Protein AF-A0A6T7DRF8-F1 (afdb_monomer)

Sequence (197 aa):
VFDGLRNPRSIRLEHNKIAELPPGLFDGIGPLGYLYLGYNRLEELPPGLFDALGGLRALDLRSNRLRHLPSETFRGLQRVTGIDVSANNISHPGIGAGTFANPDLAFVSLAQNPTLRSVEAGAFGESLEHVWLTGSNLTCARLAGADGALTRGAGCTDEGVCSAVWGVAPLGGGVCSVKLDPRYNTAECLWDGGDCA

Organism: NCBI:txid236787

Nearest PDB structures (foldseek):
  4r5d-assembly1_A  TM=8.758E-01  e=6.770E-05  synthetic construct
  4po4-assembly2_B  TM=8.414E-01  e=1.291E-03  Lampetra planeri
  5z8x-assembly2_B  TM=6.806E-01  e=2.524E-04  Homo sapiens
  8wvy-assembly1_A  TM=6.516E-01  e=5.274E-04  Homo sapiens
  3fxi-assembly1_B  TM=7.350E-01  e=5.635E-03  Homo sapiens

Solvent-accessible surface area (backbone atoms only — not comparable to full-atom values): 10210 Å² total; per-residue (Å²): 134,57,80,84,51,78,52,44,56,59,49,83,55,49,73,45,81,49,49,74,67,65,68,55,63,48,55,88,46,38,67,32,34,34,42,34,47,21,40,28,45,29,42,63,76,49,81,56,42,39,47,62,34,40,55,21,33,37,42,34,45,27,39,27,42,31,37,56,40,53,33,62,59,44,66,26,28,56,44,21,33,35,41,33,50,21,40,23,48,28,28,62,68,28,33,22,43,39,32,50,44,33,73,48,24,29,36,39,33,49,20,38,11,61,55,25,50,44,51,31,52,43,22,58,28,91,47,44,37,38,37,37,34,35,66,27,54,55,49,71,74,44,44,42,72,15,30,70,68,51,65,56,61,38,52,72,45,100,72,34,38,41,36,40,56,84,79,81,87,88,88,88,88,86,64,81,40,70,55,72,44,90,90,73,81,48,75,48,72,39,43,99,87,53,82,76,127

InterPro domains:
  IPR001611 Leucine-rich repeat [PF13855] (9-66)
  IPR001611 Leucine-rich repeat [PS51450] (55-76)
  IPR003591 Leucine-rich repeat, typical subtype [SM00369] (5-28)
  IPR003591 Leucine-rich repeat, typical subtype [SM00369] (29-52)
  IPR003591 Leucine-rich repeat, typical subtype [SM00369] (53-76)
  IPR032675 Leucine-rich repeat domain superfamily [G3DSA:3.80.10.10] (1-147)
  IPR050328 Multifunctional Developmental and Immune Receptor [PTHR24373] (2-139)

Mean predicted aligned error: 10.91 Å

Foldseek 3Di:
DCPPQAAEQEDAPEQDADQADDACNVPPHHAYAYYAPYNYAHQDYDQCNCLRNCNYAEYHHEQYAHAAQEQRNCVNPQRYQEYEHEQYQHAPARQYANSAQRPNHAYYEPAQNQRHAAYAANSHHLNHFKYAHANYNYDLVRVCRRYVQQVQDWDQDPRRITGRDPDDDDDDDWDQDWDADPVPGDTATDTDPDHDD

Structure (mmCIF, N/CA/C/O backbone):
data_AF-A0A6T7DRF8-F1
#
_entry.id   AF-A0A6T7DRF8-F1
#
loop_
_atom_site.group_PDB
_atom_site.id
_atom_site.type_symbol
_atom_site.label_atom_id
_atom_site.label_alt_id
_atom_site.label_comp_id
_atom_site.label_asym_id
_atom_site.label_entity_id
_atom_site.label_seq_id
_atom_site.pdbx_PDB_ins_code
_atom_site.Cartn_x
_atom_site.Cartn_y
_atom_site.Cartn_z
_atom_site.occupancy
_atom_site.B_iso_or_equiv
_atom_site.auth_seq_id
_atom_site.auth_comp_id
_atom_site.auth_asym_id
_atom_site.auth_atom_id
_atom_site.pdbx_PDB_model_num
ATOM 1 N N . VAL A 1 1 ? -21.675 0.880 9.386 1.00 73.25 1 VAL A N 1
ATOM 2 C CA . VAL A 1 1 ? -21.379 -0.588 9.489 1.00 73.25 1 VAL A CA 1
ATOM 3 C C . VAL A 1 1 ? -20.461 -0.893 10.658 1.00 73.25 1 VAL A C 1
ATOM 5 O O . VAL A 1 1 ? -20.740 -1.831 11.391 1.00 73.25 1 VAL A O 1
ATOM 8 N N . PHE A 1 2 ? -19.389 -0.124 10.853 1.00 80.19 2 PHE A N 1
ATOM 9 C CA . PHE A 1 2 ? -18.516 -0.271 12.023 1.00 80.19 2 PHE A CA 1
ATOM 10 C C . PHE A 1 2 ? -18.936 0.603 13.216 1.00 80.19 2 PHE A C 1
ATOM 12 O O . PHE A 1 2 ? -18.266 0.606 14.249 1.00 80.19 2 PHE A O 1
ATOM 19 N N . ASP A 1 3 ? -20.077 1.288 13.095 1.00 67.31 3 ASP A N 1
ATOM 20 C CA . ASP A 1 3 ? -20.689 2.089 14.150 1.00 67.31 3 ASP A CA 1
ATOM 21 C C . ASP A 1 3 ? -20.925 1.229 15.396 1.00 67.31 3 ASP A C 1
ATOM 23 O O . ASP A 1 3 ? -21.658 0.240 15.370 1.00 67.31 3 ASP A 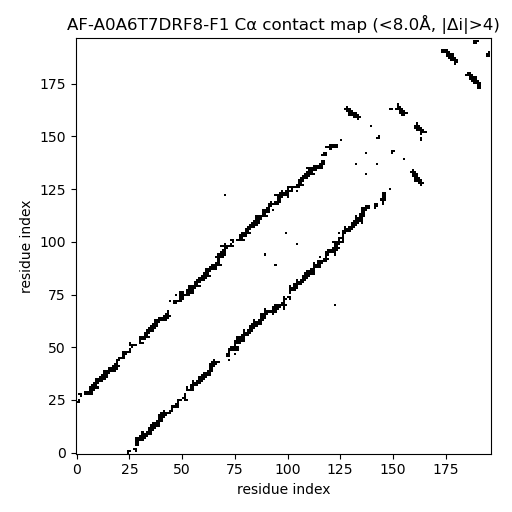O 1
ATOM 27 N N . GLY A 1 4 ? -20.268 1.597 16.496 1.00 70.31 4 GLY A N 1
ATOM 28 C CA . GLY A 1 4 ? -20.367 0.890 17.774 1.00 70.31 4 GLY A CA 1
ATOM 29 C C . GLY A 1 4 ? -19.231 -0.091 18.073 1.00 70.31 4 GLY A C 1
ATOM 30 O O . GLY A 1 4 ? -19.155 -0.571 19.208 1.00 70.31 4 GLY A O 1
ATOM 31 N N . LEU A 1 5 ? -18.303 -0.343 17.139 1.00 76.75 5 LEU A N 1
ATOM 32 C CA . LEU A 1 5 ? -17.063 -1.056 17.458 1.00 76.75 5 LEU A CA 1
ATOM 33 C C . LEU A 1 5 ? -16.179 -0.183 18.359 1.00 76.75 5 LEU A C 1
ATOM 35 O O . LEU A 1 5 ? -15.534 0.765 17.915 1.00 76.75 5 LEU A O 1
ATOM 39 N N . ARG A 1 6 ? -16.134 -0.509 19.654 1.00 72.94 6 ARG A N 1
ATOM 40 C CA . ARG A 1 6 ? -15.279 0.191 20.622 1.00 72.94 6 ARG A CA 1
ATOM 41 C C . ARG A 1 6 ? -13.856 -0.360 20.549 1.00 72.94 6 ARG A C 1
ATOM 43 O O . ARG A 1 6 ? -13.596 -1.454 21.037 1.00 72.94 6 ARG A O 1
ATOM 50 N N . ASN A 1 7 ? -12.947 0.429 19.979 1.00 75.50 7 ASN A N 1
ATOM 51 C CA . ASN A 1 7 ? -11.499 0.183 19.943 1.00 75.50 7 ASN A CA 1
ATOM 52 C C . ASN A 1 7 ? -11.093 -1.189 19.363 1.00 75.50 7 ASN A C 1
ATOM 54 O O . ASN A 1 7 ? -10.369 -1.942 20.023 1.00 75.50 7 ASN A O 1
ATOM 58 N N . PRO A 1 8 ? -11.550 -1.553 18.149 1.00 86.88 8 PRO A N 1
ATOM 59 C CA . PRO A 1 8 ? -11.095 -2.786 17.525 1.00 86.88 8 PRO A CA 1
ATOM 60 C C . PRO A 1 8 ? -9.583 -2.717 17.278 1.00 86.88 8 PRO A C 1
ATOM 62 O O . PRO A 1 8 ? -9.090 -1.789 16.649 1.00 86.88 8 PRO A O 1
ATOM 65 N N . ARG A 1 9 ? -8.831 -3.729 17.727 1.00 90.62 9 ARG A N 1
ATOM 66 C CA . ARG A 1 9 ? -7.389 -3.823 17.432 1.00 90.62 9 ARG A CA 1
ATOM 67 C C . ARG A 1 9 ? -7.125 -4.182 15.969 1.00 90.62 9 ARG A C 1
ATOM 69 O O . ARG A 1 9 ? -6.112 -3.766 15.413 1.00 90.62 9 ARG A O 1
ATOM 76 N N . SER A 1 10 ? -8.019 -4.957 15.358 1.00 94.38 10 SER A N 1
ATOM 77 C CA . SER A 1 10 ? -7.899 -5.415 13.974 1.00 94.38 10 SER A CA 1
ATOM 78 C C . SER A 1 10 ? -9.258 -5.556 13.297 1.00 94.38 10 SER A C 1
ATOM 80 O O . SER A 1 10 ? -10.187 -6.074 13.918 1.00 94.38 10 SER A O 1
ATOM 82 N N . ILE A 1 11 ? -9.339 -5.194 12.019 1.00 95.25 11 ILE A N 1
ATOM 83 C CA . ILE A 1 11 ? -10.484 -5.454 11.142 1.00 95.25 11 ILE A CA 1
ATOM 84 C C . ILE A 1 11 ? -10.013 -6.381 10.024 1.00 95.25 11 ILE A C 1
ATOM 86 O O . ILE A 1 11 ? -9.000 -6.119 9.375 1.00 95.25 11 ILE A O 1
ATOM 90 N N . ARG A 1 12 ? -10.747 -7.479 9.837 1.00 95.94 12 ARG A N 1
ATOM 91 C CA . ARG A 1 12 ? -10.460 -8.539 8.869 1.00 95.94 12 ARG A CA 1
ATOM 92 C C . ARG A 1 12 ? -11.606 -8.659 7.881 1.00 95.94 12 ARG A C 1
ATOM 94 O O . ARG A 1 12 ? -12.715 -9.025 8.265 1.00 95.94 12 ARG A O 1
ATOM 101 N N . LEU A 1 13 ? -11.339 -8.286 6.639 1.00 96.44 13 LEU A N 1
ATOM 102 C CA . LEU A 1 13 ? -12.264 -8.309 5.507 1.00 96.44 13 LEU A CA 1
ATOM 103 C C . LEU A 1 13 ? -11.642 -9.052 4.314 1.00 96.44 13 LEU A C 1
ATOM 105 O O . LEU A 1 13 ? -12.169 -8.993 3.201 1.00 96.44 13 LEU A O 1
ATOM 109 N N . GLU A 1 14 ? -10.529 -9.751 4.534 1.00 96.69 14 GLU A N 1
ATOM 110 C CA . GLU A 1 14 ? -9.816 -10.508 3.518 1.00 96.69 14 GLU A CA 1
ATOM 111 C C . GLU A 1 14 ? -10.639 -11.682 2.958 1.00 96.69 14 GLU A C 1
ATOM 113 O O . GLU A 1 14 ? -11.542 -12.194 3.619 1.00 96.69 14 GLU A O 1
ATOM 118 N N . HIS A 1 15 ? -10.320 -12.124 1.737 1.00 97.81 15 HIS A N 1
ATOM 119 C CA . HIS A 1 15 ? -10.968 -13.260 1.056 1.00 97.81 15 HIS A CA 1
ATOM 120 C C . HIS A 1 15 ? -12.478 -13.101 0.821 1.00 97.81 15 HIS A C 1
ATOM 122 O O . HIS A 1 15 ? -13.235 -14.077 0.825 1.00 97.81 15 HIS A O 1
ATOM 128 N N . ASN A 1 16 ? -12.923 -11.873 0.565 1.00 97.69 16 ASN A N 1
ATOM 129 C CA . ASN A 1 16 ? -14.302 -11.583 0.198 1.00 97.69 16 ASN A CA 1
ATOM 130 C C . ASN A 1 16 ? -14.421 -11.219 -1.294 1.00 97.69 16 ASN A C 1
ATOM 132 O O . ASN A 1 16 ? -13.519 -11.412 -2.108 1.00 97.69 16 ASN A O 1
ATOM 136 N N . LYS A 1 17 ? -15.606 -10.755 -1.696 1.00 97.88 17 LYS A N 1
ATOM 137 C CA . LYS A 1 17 ? -15.893 -10.294 -3.064 1.00 97.88 17 LYS A CA 1
ATOM 138 C C . LYS A 1 17 ? -16.141 -8.787 -3.096 1.00 97.88 17 LYS A C 1
ATOM 140 O O . LYS A 1 17 ? -16.916 -8.328 -3.932 1.00 97.88 17 LYS A O 1
ATOM 145 N N . ILE A 1 18 ? -15.531 -8.044 -2.170 1.00 98.19 18 ILE A N 1
ATOM 146 C CA . ILE A 1 18 ? -15.734 -6.601 -2.039 1.00 98.19 18 ILE A CA 1
ATOM 147 C C . ILE A 1 18 ? -15.149 -5.933 -3.282 1.00 98.19 18 ILE A C 1
ATOM 149 O O . ILE A 1 18 ? -13.953 -6.047 -3.542 1.00 98.19 18 ILE A O 1
ATOM 153 N N . ALA A 1 19 ? -16.011 -5.295 -4.067 1.00 97.69 19 ALA A N 1
ATOM 154 C CA . ALA A 1 19 ? -15.614 -4.533 -5.248 1.00 97.69 19 ALA A CA 1
ATOM 155 C C . ALA A 1 19 ? -15.407 -3.049 -4.921 1.00 97.69 19 ALA A C 1
ATOM 157 O O . ALA A 1 19 ? -14.581 -2.395 -5.546 1.00 97.69 19 ALA A O 1
ATOM 158 N N . GLU A 1 20 ? -16.121 -2.543 -3.913 1.00 96.94 20 GLU A N 1
ATOM 159 C CA . GLU A 1 20 ? -16.149 -1.132 -3.541 1.00 96.94 20 GLU A CA 1
ATOM 160 C C . GLU A 1 20 ? -16.235 -0.987 -2.019 1.00 96.94 20 GLU A C 1
ATOM 162 O O . GLU A 1 20 ? -16.858 -1.806 -1.333 1.00 96.94 20 GLU A O 1
ATOM 167 N N . LEU A 1 21 ? -15.624 0.074 -1.496 1.00 96.38 21 LEU A N 1
ATOM 168 C CA . LEU A 1 21 ? -15.751 0.504 -0.106 1.00 96.38 21 LEU A CA 1
ATOM 169 C C . LEU A 1 21 ? -16.437 1.874 -0.103 1.00 96.38 21 LEU A C 1
ATOM 171 O O . LEU A 1 21 ? -16.061 2.724 -0.908 1.00 96.38 21 LEU A O 1
ATOM 175 N N . PRO A 1 22 ? -17.430 2.125 0.764 1.00 94.75 22 PRO A N 1
ATOM 176 C CA . PRO A 1 22 ? -18.030 3.447 0.853 1.00 94.75 22 PRO A CA 1
ATOM 177 C C . PRO A 1 22 ? -17.030 4.469 1.431 1.00 94.75 22 PRO A C 1
ATOM 179 O O . PRO A 1 22 ? -16.228 4.115 2.301 1.00 94.75 22 PRO A O 1
ATOM 182 N N . PRO A 1 23 ? -17.082 5.742 0.996 1.00 94.12 23 PRO A N 1
ATOM 183 C CA . PRO A 1 23 ? -16.335 6.823 1.635 1.00 94.12 23 PRO A CA 1
ATOM 184 C C . PRO A 1 23 ? -16.642 6.904 3.135 1.00 94.12 23 PRO A C 1
ATOM 186 O O . PRO A 1 23 ? -17.775 6.657 3.550 1.00 94.12 23 PRO A O 1
ATOM 189 N N . GLY A 1 24 ? -15.634 7.233 3.945 1.00 91.75 24 GLY A N 1
ATOM 190 C CA . GLY A 1 24 ? -15.784 7.359 5.399 1.00 91.75 24 GLY A CA 1
ATOM 191 C C . GLY A 1 24 ? -16.120 6.054 6.130 1.00 91.75 24 GLY A C 1
ATOM 192 O O . GLY A 1 24 ? -16.530 6.082 7.287 1.00 91.75 24 GLY A O 1
ATOM 193 N N . LEU A 1 25 ? -15.958 4.884 5.491 1.00 93.50 25 LEU A N 1
ATOM 194 C CA . LEU A 1 25 ? -16.252 3.584 6.111 1.00 93.50 25 LEU A CA 1
ATOM 195 C C . LEU A 1 25 ? -15.547 3.397 7.465 1.00 93.50 25 LEU A C 1
ATOM 197 O O . LEU A 1 25 ? -16.089 2.749 8.361 1.00 93.50 25 LEU A O 1
ATOM 201 N N . PHE A 1 26 ? -14.335 3.932 7.580 1.00 92.19 26 PHE A N 1
ATOM 202 C CA . PHE A 1 26 ? -13.465 3.819 8.745 1.00 92.19 26 PHE A CA 1
ATOM 203 C C . PHE A 1 26 ? -13.456 5.089 9.609 1.00 92.19 26 PHE A C 1
ATOM 205 O O . PHE A 1 26 ? -12.584 5.252 10.463 1.00 92.19 26 PHE A O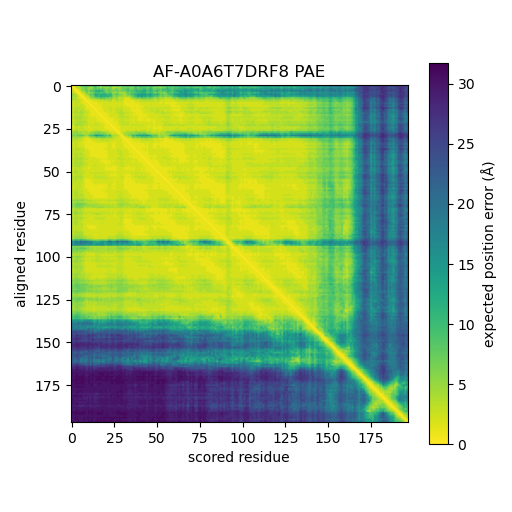 1
ATOM 212 N N . ASP A 1 27 ? -14.422 5.985 9.428 1.00 90.31 27 ASP A N 1
ATOM 213 C CA . ASP A 1 27 ? -14.515 7.182 10.252 1.00 90.31 27 ASP A CA 1
ATOM 214 C C . ASP A 1 27 ? -15.031 6.828 11.648 1.00 90.31 27 ASP A C 1
ATOM 216 O O . ASP A 1 27 ? -15.943 6.019 11.826 1.00 90.31 27 ASP A O 1
ATOM 220 N N . GLY A 1 28 ? -14.424 7.426 12.673 1.00 84.31 28 GLY A N 1
ATOM 221 C CA . GLY A 1 28 ? -14.869 7.271 14.059 1.00 84.31 28 GLY A CA 1
ATOM 222 C C . GLY A 1 28 ? -14.630 5.891 14.681 1.00 84.31 28 GLY A C 1
ATOM 223 O O . GLY A 1 28 ? -14.974 5.702 15.852 1.00 84.31 28 GLY A O 1
ATOM 224 N N . ILE A 1 29 ? -14.013 4.936 13.970 1.00 84.75 29 ILE A N 1
ATOM 225 C CA . ILE A 1 29 ? -13.527 3.715 14.618 1.00 84.75 29 ILE A CA 1
ATOM 226 C C . ILE A 1 29 ? -12.330 4.053 15.511 1.00 84.75 29 ILE A C 1
ATOM 228 O O . ILE A 1 29 ? -11.418 4.778 15.118 1.00 84.75 29 ILE A O 1
ATOM 232 N N . GLY A 1 30 ? -12.369 3.553 16.753 1.00 76.44 30 GLY A N 1
ATOM 233 C CA . GLY A 1 30 ? -11.287 3.724 17.730 1.00 76.44 30 GLY A CA 1
ATOM 234 C C . GLY A 1 30 ? -9.942 3.193 17.208 1.00 76.44 30 GLY A C 1
ATOM 235 O O . GLY A 1 30 ? -9.904 2.592 16.136 1.00 76.44 30 GLY A O 1
ATOM 236 N N . PRO A 1 31 ? -8.829 3.375 17.943 1.00 85.00 31 PRO A N 1
ATOM 237 C CA . PRO A 1 31 ? -7.486 3.148 17.413 1.00 85.00 31 PRO A CA 1
ATOM 238 C C . PRO A 1 31 ? -7.325 1.729 16.854 1.00 85.00 31 PRO A C 1
ATOM 240 O O . PRO A 1 31 ? -7.199 0.758 17.603 1.00 85.00 31 PRO A O 1
ATOM 243 N N . LEU A 1 32 ? -7.323 1.638 15.524 1.00 94.19 32 LEU A N 1
ATOM 244 C CA . LEU A 1 32 ? -7.152 0.404 14.775 1.00 94.19 32 LEU A CA 1
ATOM 245 C C . LEU A 1 32 ? -5.662 0.153 14.565 1.00 94.19 32 LEU A C 1
ATOM 247 O O . LEU A 1 32 ? -4.948 1.050 14.134 1.00 94.19 32 LEU A O 1
ATOM 251 N N . GLY A 1 33 ? -5.191 -1.059 14.854 1.00 95.56 33 GLY A N 1
ATOM 252 C CA . GLY A 1 33 ? -3.796 -1.447 14.632 1.00 95.56 33 GLY A CA 1
ATOM 253 C C . GLY A 1 33 ? -3.566 -2.155 13.298 1.00 95.56 33 GLY A C 1
ATOM 254 O O . GLY A 1 33 ? -2.522 -1.964 12.682 1.00 95.56 33 GLY A O 1
ATOM 255 N N . TYR A 1 34 ? -4.527 -2.959 12.838 1.00 97.31 34 TYR A N 1
ATOM 256 C CA . TYR A 1 34 ? -4.357 -3.813 11.659 1.00 97.31 34 TYR A CA 1
ATOM 257 C C . TYR A 1 34 ? -5.616 -3.816 10.795 1.00 97.31 34 TYR A C 1
ATOM 259 O O . TYR A 1 34 ? -6.715 -4.051 11.304 1.00 97.31 34 TYR A O 1
ATOM 267 N N . LEU A 1 35 ? -5.453 -3.596 9.493 1.00 97.81 35 LEU A N 1
ATOM 268 C CA . LEU A 1 35 ? -6.544 -3.638 8.526 1.00 97.81 35 LEU A CA 1
ATOM 269 C C . LEU A 1 35 ? -6.196 -4.609 7.400 1.00 97.81 35 LEU A C 1
ATOM 271 O O . LEU A 1 35 ? -5.220 -4.406 6.681 1.00 97.81 35 LEU A O 1
ATOM 275 N N . TYR A 1 36 ? -7.015 -5.648 7.254 1.00 98.19 36 TYR A N 1
ATOM 276 C CA . TYR A 1 36 ? -6.847 -6.676 6.234 1.00 98.19 36 TYR A CA 1
ATOM 277 C C . TYR A 1 36 ? -7.988 -6.601 5.221 1.00 98.19 36 TYR A C 1
ATOM 279 O O . TYR A 1 36 ? -9.143 -6.879 5.537 1.00 98.19 36 TYR A O 1
ATOM 287 N N . LEU A 1 37 ? -7.652 -6.203 3.999 1.00 98.44 37 LEU A N 1
ATOM 288 C CA . LEU A 1 37 ? -8.539 -6.063 2.842 1.00 98.44 37 LEU A CA 1
ATOM 289 C C . LEU A 1 37 ? -8.060 -6.919 1.654 1.00 98.44 37 LEU A C 1
ATOM 291 O O . LEU A 1 37 ? -8.601 -6.805 0.550 1.00 98.44 37 LEU A O 1
ATOM 295 N N . GLY A 1 38 ? -7.060 -7.779 1.861 1.00 98.25 38 GLY A N 1
ATOM 296 C CA . GLY A 1 38 ? -6.472 -8.600 0.808 1.00 98.25 38 GLY A CA 1
ATOM 297 C C . GLY A 1 38 ? -7.434 -9.632 0.208 1.00 98.25 38 GLY A C 1
ATOM 298 O O . GLY A 1 38 ? -8.434 -10.008 0.817 1.00 98.25 38 GLY A O 1
ATOM 299 N N . TYR A 1 39 ? -7.136 -10.122 -0.995 1.00 98.56 39 TYR A N 1
ATOM 300 C CA . TYR A 1 39 ? -7.969 -11.094 -1.721 1.00 98.56 39 TYR A CA 1
ATOM 301 C C . TYR A 1 39 ? -9.426 -10.632 -1.893 1.00 98.56 39 TYR A C 1
ATOM 303 O O . TYR A 1 39 ? -10.365 -11.384 -1.625 1.00 98.56 39 TYR A O 1
ATOM 311 N N . ASN A 1 40 ? -9.609 -9.388 -2.331 1.00 98.69 40 ASN A N 1
ATOM 312 C CA . ASN A 1 40 ? -10.901 -8.817 -2.705 1.00 98.69 40 ASN A CA 1
ATOM 313 C C . ASN A 1 40 ? -10.898 -8.448 -4.202 1.00 98.69 40 ASN A C 1
ATOM 315 O O . ASN A 1 40 ? -10.158 -9.019 -5.005 1.00 98.69 40 ASN A O 1
ATOM 319 N N . ARG A 1 41 ? -11.806 -7.569 -4.630 1.00 98.44 41 ARG A N 1
ATOM 320 C CA . ARG A 1 41 ? -11.965 -7.141 -6.027 1.00 98.44 41 ARG A CA 1
ATOM 321 C C . ARG A 1 41 ? -11.907 -5.620 -6.155 1.00 98.44 41 ARG A C 1
ATOM 323 O O . ARG A 1 41 ? -12.485 -5.090 -7.095 1.00 98.44 41 ARG A O 1
ATOM 330 N N . LEU A 1 42 ? -11.243 -4.948 -5.213 1.00 98.44 42 LEU A N 1
ATOM 331 C CA . LEU A 1 42 ? -11.140 -3.491 -5.185 1.00 98.44 42 LEU A CA 1
ATOM 332 C C . LEU A 1 42 ? -10.359 -3.018 -6.407 1.00 98.44 42 LEU A C 1
ATOM 334 O O . LEU A 1 42 ? -9.215 -3.430 -6.600 1.00 98.44 42 LEU A O 1
ATOM 338 N N . GLU A 1 43 ? -10.980 -2.179 -7.227 1.00 96.75 43 GLU A N 1
ATOM 339 C CA . GLU A 1 43 ? -10.331 -1.572 -8.396 1.00 96.75 43 GLU A CA 1
ATOM 340 C C . GLU A 1 43 ? -9.775 -0.181 -8.076 1.00 96.75 43 GLU A C 1
ATOM 342 O O . GLU A 1 43 ? -8.751 0.225 -8.631 1.00 96.75 43 GLU A O 1
ATOM 347 N N . GLU A 1 44 ? -10.418 0.508 -7.131 1.00 95.25 44 GLU A N 1
ATOM 348 C CA . GLU A 1 44 ? -10.096 1.858 -6.676 1.00 95.25 44 GLU A CA 1
ATOM 349 C C . GLU A 1 44 ? -10.372 1.984 -5.170 1.00 95.25 44 GLU A C 1
ATOM 351 O O . GLU A 1 44 ? -11.127 1.197 -4.587 1.00 95.25 44 GLU A O 1
ATOM 356 N N . LEU A 1 45 ? -9.750 2.978 -4.535 1.00 96.75 45 LEU A N 1
ATOM 357 C CA . LEU A 1 45 ? -9.979 3.329 -3.135 1.00 96.75 45 LEU A CA 1
ATOM 358 C C . LEU A 1 45 ? -10.602 4.728 -3.072 1.00 96.75 45 LEU A C 1
ATOM 360 O O . LEU A 1 45 ? -10.081 5.642 -3.715 1.00 96.75 45 LEU A O 1
ATOM 364 N N . PRO A 1 46 ? -11.681 4.931 -2.297 1.00 95.75 46 PRO A N 1
ATOM 365 C CA . PRO A 1 46 ? -12.225 6.259 -2.071 1.00 95.75 46 PRO A CA 1
ATOM 366 C C . PRO A 1 46 ? -11.164 7.224 -1.519 1.00 95.75 46 PRO A C 1
ATOM 368 O O . PRO A 1 46 ? -10.386 6.833 -0.641 1.00 95.75 46 PRO A O 1
ATOM 371 N N . PRO A 1 47 ? -11.159 8.493 -1.961 1.00 94.88 47 PRO A N 1
ATOM 372 C CA . PRO A 1 47 ? -10.319 9.521 -1.360 1.00 94.88 47 PRO A CA 1
ATOM 373 C C . PRO A 1 47 ? -10.562 9.624 0.148 1.00 94.88 47 PRO A C 1
ATOM 375 O O . PRO A 1 47 ? -11.708 9.605 0.599 1.00 94.88 47 PRO A O 1
ATOM 378 N N . GLY A 1 48 ? -9.480 9.717 0.919 1.00 95.12 48 GLY A N 1
ATOM 379 C CA . GLY A 1 48 ? -9.534 9.864 2.373 1.00 95.12 48 GLY A CA 1
ATOM 380 C C . GLY A 1 48 ? -10.028 8.635 3.142 1.00 95.12 48 GLY A C 1
ATOM 381 O O . GLY A 1 48 ? -10.261 8.729 4.343 1.00 95.12 48 GLY A O 1
ATOM 382 N N . LEU A 1 49 ? -10.166 7.463 2.498 1.00 96.38 49 LEU A N 1
ATOM 383 C CA . LEU A 1 49 ? -10.651 6.232 3.146 1.00 96.38 49 LEU A CA 1
ATOM 384 C C . LEU A 1 49 ? -9.894 5.894 4.445 1.00 96.38 49 LEU A C 1
ATOM 386 O O . LEU A 1 49 ? -10.473 5.314 5.362 1.00 96.38 49 LEU A O 1
ATOM 390 N N . PHE A 1 50 ? -8.608 6.235 4.526 1.00 96.62 50 PHE A N 1
ATOM 391 C CA . PHE A 1 50 ? -7.743 5.908 5.658 1.00 96.62 50 PHE A CA 1
ATOM 392 C C . PHE A 1 50 ? -7.395 7.111 6.549 1.00 96.62 50 PHE A C 1
ATOM 394 O O . PHE A 1 50 ? -6.567 6.971 7.450 1.00 96.62 50 PHE A O 1
ATOM 401 N N . ASP A 1 51 ? -8.013 8.278 6.345 1.00 95.12 51 ASP A N 1
ATOM 402 C CA . ASP A 1 51 ? -7.628 9.527 7.023 1.00 95.12 51 ASP A CA 1
ATOM 403 C C . ASP A 1 51 ? -7.804 9.467 8.544 1.00 95.12 51 ASP A C 1
ATOM 405 O O . ASP A 1 51 ? -6.985 9.994 9.298 1.00 95.12 51 ASP A O 1
ATOM 409 N N . ALA A 1 52 ? -8.826 8.749 9.013 1.00 93.38 52 ALA A N 1
ATOM 410 C CA . ALA A 1 52 ? -9.080 8.539 10.436 1.00 93.38 52 ALA A CA 1
ATOM 411 C C . ALA A 1 52 ? -8.172 7.465 11.080 1.00 93.38 52 ALA A C 1
ATOM 413 O O . ALA A 1 52 ? -8.169 7.303 12.302 1.00 93.38 52 ALA A O 1
ATOM 414 N N . LEU A 1 53 ? -7.376 6.730 10.293 1.00 94.94 53 LEU A N 1
ATOM 415 C CA . LEU A 1 53 ? -6.603 5.565 10.744 1.00 94.94 53 LEU A CA 1
ATOM 416 C C . LEU A 1 53 ? -5.171 5.906 11.186 1.00 94.94 53 LEU A C 1
ATOM 418 O O . LEU A 1 53 ? -4.239 5.129 10.979 1.00 94.94 53 LEU A O 1
ATOM 422 N N . GLY A 1 54 ? -4.984 7.033 11.876 1.00 94.94 54 GLY A N 1
ATOM 423 C CA . GLY A 1 54 ? -3.662 7.491 12.327 1.00 94.94 54 GLY A CA 1
ATOM 424 C C . GLY A 1 54 ? -2.920 6.527 13.263 1.00 94.94 54 GLY A C 1
ATOM 425 O O . GLY A 1 54 ? -1.705 6.621 13.396 1.00 94.94 54 GLY A O 1
ATOM 426 N N . GLY A 1 55 ? -3.621 5.585 13.904 1.00 95.12 55 GLY A N 1
ATOM 427 C CA . GLY A 1 55 ? -3.031 4.548 14.761 1.00 95.12 55 GLY A CA 1
ATOM 428 C C . GLY A 1 55 ? -2.629 3.251 14.049 1.00 95.12 55 GLY A C 1
ATOM 429 O O . GLY A 1 55 ? -2.051 2.375 14.701 1.00 95.12 55 GLY A O 1
ATOM 430 N N . LEU A 1 56 ? -2.932 3.113 12.752 1.00 97.38 56 LEU A N 1
ATOM 431 C CA . LEU A 1 56 ? -2.733 1.872 12.005 1.00 97.38 56 LEU A CA 1
ATOM 432 C C . LEU A 1 56 ? -1.252 1.517 11.913 1.00 97.38 56 LEU A C 1
ATOM 434 O O . LEU A 1 56 ? -0.421 2.380 11.661 1.00 97.38 56 LEU A O 1
ATOM 438 N N . ARG A 1 57 ? -0.928 0.239 12.114 1.00 96.81 57 ARG A N 1
ATOM 439 C CA . ARG A 1 57 ? 0.434 -0.307 12.046 1.00 96.81 57 ARG A CA 1
ATOM 440 C C . ARG A 1 57 ? 0.679 -1.089 10.767 1.00 96.81 57 ARG A C 1
ATOM 442 O O . ARG A 1 57 ? 1.757 -0.970 10.197 1.00 96.81 57 ARG A O 1
ATOM 449 N N . ALA A 1 58 ? -0.307 -1.855 10.306 1.00 96.88 58 ALA A N 1
ATOM 450 C CA . ALA A 1 58 ? -0.201 -2.586 9.050 1.00 96.88 58 ALA A CA 1
ATOM 451 C C . ALA A 1 58 ? -1.493 -2.527 8.236 1.00 96.88 58 ALA A C 1
ATOM 453 O O . ALA A 1 58 ? -2.595 -2.661 8.783 1.00 96.88 58 ALA A O 1
ATOM 454 N N . LEU A 1 59 ? -1.317 -2.373 6.927 1.00 98.62 59 LEU A N 1
ATOM 455 C CA . LEU A 1 59 ? -2.377 -2.382 5.933 1.00 98.62 59 LEU A CA 1
ATOM 456 C C . LEU A 1 59 ? -2.092 -3.458 4.886 1.00 98.62 59 LEU A C 1
ATOM 458 O O . LEU A 1 59 ? -1.046 -3.444 4.241 1.00 98.62 59 LEU A O 1
ATOM 462 N N . ASP A 1 60 ? -3.044 -4.365 4.704 1.00 98.44 60 ASP A N 1
ATOM 463 C CA . ASP A 1 60 ? -2.987 -5.413 3.690 1.00 98.44 60 ASP A CA 1
ATOM 464 C C . ASP A 1 60 ? -4.069 -5.181 2.630 1.00 98.44 60 ASP A C 1
ATOM 466 O O . ASP A 1 60 ? -5.262 -5.315 2.900 1.00 98.44 60 ASP A O 1
ATOM 470 N N . LEU A 1 61 ? -3.636 -4.835 1.421 1.00 98.69 61 LEU A N 1
ATOM 471 C CA . LEU A 1 61 ? -4.441 -4.646 0.214 1.00 98.69 61 LEU A CA 1
ATOM 472 C C . LEU A 1 61 ? -4.038 -5.641 -0.888 1.00 98.69 61 LEU A C 1
ATOM 474 O O . LEU A 1 61 ? -4.402 -5.447 -2.056 1.00 98.69 61 LEU A O 1
ATOM 478 N N . ARG A 1 62 ? -3.295 -6.705 -0.552 1.00 98.31 62 ARG A N 1
ATOM 479 C CA . ARG A 1 62 ? -2.737 -7.623 -1.551 1.00 98.31 62 ARG A CA 1
ATOM 480 C C . ARG A 1 62 ? -3.816 -8.355 -2.332 1.00 98.31 62 ARG A C 1
ATOM 482 O O . ARG A 1 62 ? -4.897 -8.616 -1.809 1.00 98.31 62 ARG A O 1
ATOM 489 N N . SER A 1 63 ? -3.513 -8.792 -3.551 1.00 98.44 63 SER A N 1
ATOM 490 C CA . SER A 1 63 ? -4.455 -9.593 -4.352 1.00 98.44 63 SER A CA 1
ATOM 491 C C . SER A 1 63 ? -5.812 -8.896 -4.536 1.00 98.44 63 SER A C 1
ATOM 493 O O . SER A 1 63 ? -6.869 -9.497 -4.341 1.00 98.44 63 SER A O 1
ATOM 495 N N . ASN A 1 64 ? -5.773 -7.607 -4.870 1.00 98.75 64 ASN A N 1
ATOM 496 C CA . ASN A 1 64 ? -6.920 -6.832 -5.338 1.00 98.75 64 ASN A CA 1
ATOM 497 C C . ASN A 1 64 ? -6.738 -6.521 -6.836 1.00 98.75 64 ASN A C 1
ATOM 499 O O . ASN A 1 64 ? -6.014 -7.213 -7.551 1.00 98.75 64 ASN A O 1
ATOM 503 N N . ARG A 1 65 ? -7.449 -5.520 -7.354 1.00 97.81 65 ARG A N 1
ATOM 504 C CA . ARG A 1 65 ? -7.397 -5.088 -8.756 1.00 97.81 65 ARG A CA 1
ATOM 505 C C . ARG A 1 65 ? -7.044 -3.607 -8.869 1.00 97.81 65 ARG A C 1
ATOM 507 O O . ARG A 1 65 ? -7.404 -2.972 -9.860 1.00 97.81 65 ARG A O 1
ATOM 514 N N . LEU A 1 66 ? -6.365 -3.068 -7.854 1.00 97.88 66 LEU A N 1
ATOM 515 C CA . LEU A 1 66 ? -6.039 -1.651 -7.767 1.00 97.88 66 LEU A CA 1
ATOM 516 C C . LEU A 1 66 ? -5.202 -1.240 -8.974 1.00 97.88 66 LEU A C 1
ATOM 518 O O . LEU A 1 66 ? -4.239 -1.925 -9.323 1.00 97.88 66 LEU A O 1
ATOM 522 N N . ARG A 1 67 ? -5.589 -0.136 -9.614 1.00 95.75 67 ARG A N 1
ATOM 523 C CA . ARG A 1 67 ? -4.944 0.359 -10.843 1.00 95.75 67 ARG A CA 1
ATOM 524 C C . ARG A 1 67 ? -4.018 1.546 -10.600 1.00 95.75 67 ARG A C 1
ATOM 526 O O . ARG A 1 67 ? -3.085 1.763 -11.376 1.00 95.75 67 ARG A O 1
ATOM 533 N N . HIS A 1 68 ? -4.287 2.306 -9.543 1.00 94.12 68 HIS A N 1
ATOM 534 C CA . HIS A 1 68 ? -3.563 3.512 -9.172 1.00 94.12 68 HIS A CA 1
ATOM 535 C C . HIS A 1 68 ? -3.628 3.759 -7.658 1.00 94.12 68 HIS A C 1
ATOM 537 O O . HIS A 1 68 ? -4.569 3.347 -6.984 1.00 94.12 68 HIS A O 1
ATOM 543 N N . LEU A 1 69 ? -2.612 4.453 -7.159 1.00 95.75 69 LEU A N 1
ATOM 544 C CA . LEU A 1 69 ? -2.405 4.918 -5.796 1.00 95.75 69 LEU A CA 1
ATOM 545 C C . LEU A 1 69 ? -1.938 6.381 -5.898 1.00 95.75 69 LEU A C 1
ATOM 547 O O . LEU A 1 69 ? -0.744 6.635 -6.073 1.00 95.75 69 LEU A O 1
ATOM 551 N N . PRO A 1 70 ? -2.863 7.355 -5.914 1.00 92.31 70 PRO A N 1
ATOM 552 C CA . PRO A 1 70 ? -2.504 8.769 -5.903 1.00 92.31 70 PRO A CA 1
ATOM 553 C C . PRO A 1 70 ? -1.800 9.162 -4.594 1.00 92.31 70 PRO A C 1
ATOM 555 O O . PRO A 1 70 ? -1.961 8.493 -3.572 1.00 92.31 70 PRO A O 1
ATOM 558 N N . SER A 1 71 ? -1.097 10.296 -4.612 1.00 91.06 71 SER A N 1
ATOM 559 C CA . SER A 1 71 ? -0.312 10.863 -3.501 1.00 91.06 71 SER A CA 1
ATOM 560 C C . SER A 1 71 ? -1.003 10.831 -2.137 1.00 91.06 71 SER A C 1
ATOM 562 O O . SER A 1 71 ? -0.393 10.517 -1.121 1.00 91.06 71 SER A O 1
ATOM 564 N N . GLU A 1 72 ? -2.304 11.110 -2.113 1.00 92.31 72 GLU A N 1
ATOM 565 C CA . GLU A 1 72 ? -3.069 11.257 -0.874 1.00 92.31 72 GLU A CA 1
ATOM 566 C C . GLU A 1 72 ? -3.612 9.926 -0.325 1.00 92.31 72 GLU A C 1
ATOM 568 O O . GLU A 1 72 ? -4.230 9.919 0.735 1.00 92.31 72 GLU A O 1
ATOM 573 N N . THR A 1 73 ? -3.393 8.793 -1.010 1.00 96.19 73 THR A N 1
ATOM 574 C CA . THR A 1 73 ? -4.040 7.507 -0.670 1.00 96.19 73 THR A CA 1
ATOM 575 C C . THR A 1 73 ? -3.779 7.083 0.773 1.00 96.19 73 THR A C 1
ATOM 577 O O . THR A 1 73 ? -4.693 6.618 1.449 1.00 96.19 73 THR A O 1
ATOM 580 N N . PHE A 1 74 ? -2.544 7.241 1.254 1.00 97.56 74 PHE A N 1
ATOM 581 C CA . PHE A 1 74 ? -2.118 6.762 2.572 1.00 97.56 74 PHE A CA 1
ATOM 582 C C . PHE A 1 74 ? -1.792 7.888 3.557 1.00 97.56 74 PHE A C 1
ATOM 584 O O . PHE A 1 74 ? -1.286 7.617 4.645 1.00 97.56 74 PHE A O 1
ATOM 591 N N . ARG A 1 75 ? -2.102 9.150 3.233 1.00 95.44 75 ARG A N 1
ATOM 592 C CA . ARG A 1 75 ? -1.687 10.320 4.026 1.00 95.44 75 ARG A CA 1
ATOM 593 C C . ARG A 1 75 ? -2.150 10.276 5.488 1.00 95.44 75 ARG A C 1
ATOM 595 O O . ARG A 1 75 ? -1.427 10.732 6.371 1.00 95.44 75 ARG A O 1
ATOM 602 N N . GLY A 1 76 ? -3.312 9.692 5.775 1.00 94.88 76 GLY A N 1
ATOM 603 C CA . GLY A 1 76 ? -3.816 9.510 7.142 1.00 94.88 76 GLY A CA 1
ATOM 604 C C . GLY A 1 76 ? -2.997 8.578 8.037 1.00 94.88 76 GLY A C 1
ATOM 605 O O . GLY A 1 76 ? -3.088 8.650 9.262 1.00 94.88 76 GLY A O 1
ATOM 606 N N . LEU A 1 77 ? -2.177 7.700 7.456 1.00 97.06 77 LEU A N 1
ATOM 607 C CA . LEU A 1 77 ? -1.535 6.590 8.157 1.00 97.06 77 LEU A CA 1
ATOM 608 C C . LEU A 1 77 ? -0.232 7.016 8.852 1.00 97.06 77 LEU A C 1
ATOM 610 O O . LEU A 1 77 ? 0.868 6.666 8.439 1.00 97.06 77 LEU A O 1
ATOM 614 N N . GLN A 1 78 ? -0.335 7.794 9.925 1.00 95.69 78 GLN A N 1
ATOM 615 C CA . GLN A 1 78 ? 0.830 8.408 10.582 1.00 95.69 78 GLN A CA 1
ATOM 616 C C . GLN A 1 78 ? 1.743 7.428 11.333 1.00 95.69 78 GLN A C 1
ATOM 618 O O . GLN A 1 78 ? 2.866 7.778 11.670 1.00 95.69 78 GLN A O 1
ATOM 623 N N . ARG A 1 79 ? 1.267 6.216 11.631 1.00 96.69 79 ARG A N 1
ATOM 624 C CA . ARG A 1 79 ? 1.978 5.226 12.461 1.00 96.69 79 ARG A CA 1
ATOM 625 C C . ARG A 1 79 ? 2.196 3.881 11.772 1.00 96.69 79 ARG A C 1
ATOM 627 O O . ARG A 1 79 ? 2.564 2.907 12.446 1.00 96.69 79 ARG A O 1
ATOM 634 N N . VAL A 1 80 ? 1.915 3.826 10.468 1.00 97.56 80 VAL A N 1
ATOM 635 C CA . VAL A 1 80 ? 1.990 2.603 9.669 1.00 97.56 80 VAL A CA 1
ATOM 636 C C . VAL A 1 80 ? 3.441 2.250 9.428 1.00 97.56 80 VAL A C 1
ATOM 638 O O . VAL A 1 80 ? 4.227 3.104 9.044 1.00 97.56 80 VAL A O 1
ATOM 641 N N . THR A 1 81 ? 3.779 0.988 9.654 1.00 93.69 81 THR A N 1
ATOM 642 C CA . THR A 1 81 ? 5.127 0.464 9.432 1.00 93.69 81 THR A CA 1
ATOM 643 C C . THR A 1 81 ? 5.188 -0.420 8.196 1.00 93.69 81 THR A C 1
ATOM 645 O O . THR A 1 81 ? 6.260 -0.578 7.626 1.00 93.69 81 THR A O 1
ATOM 648 N N . GLY A 1 82 ? 4.054 -0.996 7.777 1.00 94.12 82 GLY A N 1
ATOM 649 C CA . GLY A 1 82 ? 3.986 -1.896 6.629 1.00 94.12 82 GLY A CA 1
ATOM 650 C C . GLY A 1 82 ? 2.728 -1.720 5.785 1.00 94.12 82 GLY A C 1
ATOM 651 O O . GLY A 1 82 ? 1.614 -1.736 6.318 1.00 94.12 82 GLY A O 1
ATOM 652 N N . ILE A 1 83 ? 2.912 -1.604 4.470 1.00 98.25 83 ILE A N 1
ATOM 653 C CA . ILE A 1 83 ? 1.832 -1.580 3.478 1.00 98.25 83 ILE A CA 1
ATOM 654 C C . ILE A 1 83 ? 2.092 -2.664 2.428 1.00 98.25 83 ILE A C 1
ATOM 656 O O . ILE A 1 83 ? 3.126 -2.671 1.761 1.00 98.25 83 ILE A O 1
ATOM 660 N N . ASP A 1 84 ? 1.134 -3.571 2.255 1.00 96.88 84 ASP A N 1
ATOM 661 C CA . ASP A 1 84 ? 1.175 -4.597 1.213 1.00 96.88 84 ASP A CA 1
ATOM 662 C C . ASP A 1 84 ? 0.128 -4.296 0.135 1.00 96.88 84 ASP A C 1
ATOM 664 O O . ASP A 1 84 ? -1.073 -4.418 0.370 1.00 96.88 84 ASP A O 1
ATOM 668 N N . VAL A 1 85 ? 0.585 -3.896 -1.053 1.00 97.62 85 VAL A N 1
ATOM 669 C CA . VAL A 1 85 ? -0.243 -3.710 -2.259 1.00 97.62 85 VAL A CA 1
ATOM 670 C C . VAL A 1 85 ? 0.190 -4.673 -3.369 1.00 97.62 85 VAL A C 1
ATOM 672 O O . VAL A 1 85 ? -0.031 -4.426 -4.559 1.00 97.62 85 VAL A O 1
ATOM 675 N N . SER A 1 86 ? 0.804 -5.796 -2.994 1.00 93.00 86 SER A N 1
ATOM 676 C CA . SER A 1 86 ? 1.260 -6.798 -3.949 1.00 93.00 86 SER A CA 1
ATOM 677 C C . SER A 1 86 ? 0.110 -7.481 -4.686 1.00 93.00 86 SER A C 1
ATOM 679 O O . SER A 1 86 ? -1.038 -7.482 -4.234 1.00 93.00 86 SER A O 1
ATOM 681 N N . ALA A 1 87 ? 0.411 -8.082 -5.836 1.00 95.81 87 ALA A N 1
ATOM 682 C CA . ALA A 1 87 ? -0.568 -8.797 -6.655 1.00 95.81 87 ALA A CA 1
ATOM 683 C C . ALA A 1 87 ? -1.789 -7.923 -7.002 1.00 95.81 87 ALA A C 1
ATOM 685 O O . ALA A 1 87 ? -2.935 -8.342 -6.852 1.00 95.81 87 ALA A O 1
ATOM 686 N N . ASN A 1 88 ? -1.536 -6.685 -7.426 1.00 97.75 88 ASN A N 1
ATOM 687 C CA . ASN A 1 88 ? -2.541 -5.771 -7.964 1.00 97.75 88 ASN A CA 1
ATOM 688 C C . ASN A 1 88 ? -2.273 -5.520 -9.461 1.00 97.75 88 ASN A C 1
ATOM 690 O O . ASN A 1 88 ? -1.436 -6.178 -10.082 1.00 97.75 88 ASN A O 1
ATOM 694 N N . ASN A 1 89 ? -3.012 -4.589 -10.066 1.00 95.62 89 ASN A N 1
ATOM 695 C CA . ASN A 1 89 ? -2.850 -4.207 -11.469 1.00 95.62 89 ASN A CA 1
ATOM 696 C C . ASN A 1 89 ? -2.387 -2.749 -11.593 1.00 95.62 89 ASN A C 1
ATOM 698 O O . ASN A 1 89 ? -2.869 -1.999 -12.447 1.00 95.62 89 ASN A O 1
ATOM 702 N N . ILE A 1 90 ? -1.489 -2.329 -10.694 1.00 94.19 90 ILE A N 1
ATOM 703 C CA . ILE A 1 90 ? -1.019 -0.947 -10.642 1.00 94.19 90 ILE A CA 1
ATOM 704 C C . ILE A 1 90 ? -0.223 -0.669 -11.917 1.00 94.19 90 ILE A C 1
ATOM 706 O O . ILE A 1 90 ? 0.684 -1.418 -12.289 1.00 94.19 90 ILE A O 1
ATOM 710 N N . SER A 1 91 ? -0.581 0.396 -12.625 1.00 87.12 91 SER A N 1
ATOM 711 C CA . 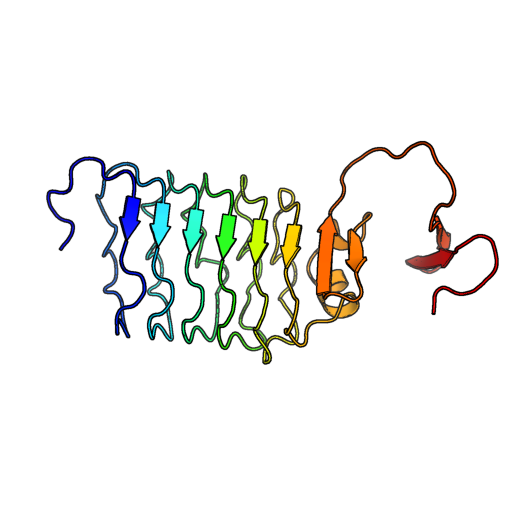SER A 1 91 ? 0.006 0.752 -13.922 1.00 87.12 91 SER A CA 1
ATOM 712 C C . SER A 1 91 ? 0.489 2.195 -13.910 1.00 87.12 91 SER A C 1
ATOM 714 O O . SER A 1 91 ? -0.098 3.016 -13.219 1.00 87.12 91 SER A O 1
ATOM 716 N N . HIS A 1 92 ? 1.553 2.522 -14.648 1.00 65.94 92 HIS A N 1
ATOM 717 C CA . HIS A 1 92 ? 2.113 3.882 -14.673 1.00 65.94 92 HIS A CA 1
ATOM 718 C C . HIS A 1 92 ? 1.093 4.920 -15.203 1.00 65.94 92 HIS A C 1
ATOM 720 O O . HIS A 1 92 ? 0.432 4.626 -16.202 1.00 65.94 92 HIS A O 1
ATOM 726 N N . PRO A 1 93 ? 0.977 6.125 -14.596 1.00 67.50 93 PRO A N 1
ATOM 727 C CA . PRO A 1 93 ? 1.754 6.687 -13.481 1.00 67.50 93 PRO A CA 1
ATOM 728 C C . PRO A 1 93 ? 1.227 6.379 -12.084 1.00 67.50 93 PRO A C 1
ATOM 730 O O . PRO A 1 93 ? 1.559 7.089 -11.153 1.00 67.50 93 PRO A O 1
ATOM 733 N N . GLY A 1 94 ? 0.435 5.323 -11.931 1.00 79.56 94 GLY A N 1
ATOM 734 C CA . GLY A 1 94 ? -0.386 4.974 -10.773 1.00 79.56 94 GLY A CA 1
ATOM 735 C C . GLY A 1 94 ? 0.293 4.780 -9.417 1.00 79.56 94 GLY A C 1
ATOM 736 O O . GLY A 1 94 ? -0.324 4.159 -8.567 1.00 79.56 94 GLY A O 1
ATOM 737 N N . ILE A 1 95 ? 1.500 5.285 -9.184 1.00 89.06 95 ILE A N 1
ATOM 738 C CA . ILE A 1 95 ? 2.014 5.609 -7.852 1.00 89.06 95 ILE A CA 1
ATOM 739 C C . ILE A 1 95 ? 2.480 7.064 -7.907 1.00 89.06 95 ILE A C 1
ATOM 741 O O . ILE A 1 95 ? 3.481 7.353 -8.567 1.00 89.06 95 ILE A O 1
ATOM 745 N N . GLY A 1 96 ? 1.734 7.950 -7.242 1.00 87.06 96 GLY A N 1
ATOM 746 C CA . GLY A 1 96 ? 2.006 9.387 -7.236 1.00 87.06 96 GLY A CA 1
ATOM 747 C C . GLY A 1 96 ? 3.110 9.805 -6.260 1.00 87.06 96 GLY A C 1
ATOM 748 O O . GLY A 1 96 ? 3.476 9.049 -5.353 1.00 87.06 96 GLY A O 1
ATOM 749 N N . ALA A 1 97 ? 3.607 11.033 -6.397 1.00 85.31 97 ALA A N 1
ATOM 750 C CA . ALA A 1 97 ? 4.573 11.627 -5.474 1.00 85.31 97 ALA A CA 1
ATOM 751 C C . ALA A 1 97 ? 4.028 11.612 -4.037 1.00 85.31 97 ALA A C 1
ATOM 753 O O . ALA A 1 97 ? 2.865 11.921 -3.812 1.00 85.31 97 ALA A O 1
ATOM 754 N N . GLY A 1 98 ? 4.834 11.242 -3.052 1.00 86.88 98 GLY A N 1
ATOM 755 C CA . GLY A 1 98 ? 4.454 11.210 -1.641 1.00 86.88 98 GLY A CA 1
ATOM 756 C C . GLY A 1 98 ? 3.538 10.056 -1.224 1.00 86.88 98 GLY A C 1
ATOM 757 O O . GLY A 1 98 ? 3.222 9.957 -0.041 1.00 86.88 98 GLY A O 1
ATOM 758 N N . THR A 1 99 ? 3.136 9.166 -2.145 1.00 93.50 99 THR A N 1
ATOM 759 C CA . THR A 1 99 ? 2.198 8.062 -1.849 1.00 93.50 99 THR A CA 1
ATOM 760 C C . THR A 1 99 ? 2.655 7.215 -0.657 1.00 93.50 99 THR A C 1
ATOM 762 O O . THR A 1 99 ? 1.835 6.843 0.174 1.00 93.50 99 THR A O 1
ATOM 765 N N . PHE A 1 100 ? 3.957 6.939 -0.546 1.00 91.31 100 PHE A N 1
ATOM 766 C CA . PHE A 1 100 ? 4.580 6.173 0.537 1.00 91.31 100 PHE A CA 1
ATOM 767 C C . PHE A 1 100 ? 5.509 7.044 1.401 1.00 91.31 100 PHE A C 1
ATOM 769 O O . PHE A 1 100 ? 6.530 6.567 1.894 1.00 91.31 100 PHE A O 1
ATOM 776 N N . ALA A 1 101 ? 5.178 8.326 1.591 1.00 90.00 101 ALA A N 1
ATOM 777 C CA . ALA A 1 101 ? 5.945 9.263 2.422 1.00 90.00 101 ALA A CA 1
ATOM 778 C C . ALA A 1 101 ? 5.516 9.280 3.905 1.00 90.00 101 ALA A C 1
ATOM 780 O O . ALA A 1 101 ? 5.732 10.258 4.621 1.00 90.00 101 ALA A O 1
ATOM 781 N N . ASN A 1 102 ? 4.881 8.207 4.380 1.00 93.88 102 ASN A N 1
ATOM 782 C CA . ASN A 1 102 ? 4.474 8.071 5.775 1.00 93.88 102 ASN A CA 1
ATOM 783 C C . ASN A 1 102 ? 5.705 7.998 6.704 1.00 93.88 102 ASN A C 1
ATOM 785 O O . ASN A 1 102 ? 6.648 7.265 6.407 1.00 93.88 102 ASN A O 1
ATOM 789 N N . PRO A 1 103 ? 5.697 8.701 7.852 1.00 91.69 103 PRO A N 1
ATOM 790 C CA . PRO A 1 103 ? 6.905 8.928 8.652 1.00 91.69 103 PRO A CA 1
ATOM 791 C C . PRO A 1 103 ? 7.458 7.673 9.339 1.00 91.69 103 PRO A C 1
ATOM 793 O O . PRO A 1 103 ? 8.655 7.609 9.587 1.00 91.69 103 PRO A O 1
ATOM 796 N N . ASP A 1 104 ? 6.616 6.679 9.627 1.00 93.06 104 ASP A N 1
ATOM 797 C CA . ASP A 1 104 ? 7.015 5.426 10.290 1.00 93.06 104 ASP A CA 1
ATOM 798 C C . ASP A 1 104 ? 7.094 4.237 9.301 1.00 93.06 104 ASP A C 1
ATOM 800 O O . ASP A 1 104 ? 7.299 3.094 9.719 1.00 93.06 104 ASP A O 1
ATOM 804 N N . LEU A 1 105 ? 6.884 4.467 7.996 1.00 90.44 105 LEU A N 1
ATOM 805 C CA . LEU A 1 105 ? 6.738 3.394 7.010 1.00 90.44 105 LEU A CA 1
ATOM 806 C C . LEU A 1 105 ? 8.094 2.814 6.617 1.00 90.44 105 LEU A C 1
ATOM 808 O O . LEU A 1 105 ? 8.840 3.433 5.869 1.00 90.44 105 LEU A O 1
ATOM 812 N N . ALA A 1 106 ? 8.356 1.591 7.074 1.00 83.25 106 ALA A N 1
ATOM 813 C CA . ALA A 1 106 ? 9.600 0.868 6.825 1.00 83.25 106 ALA A CA 1
ATOM 814 C C . ALA A 1 106 ? 9.480 -0.162 5.689 1.00 83.25 106 ALA A C 1
ATOM 816 O O . ALA A 1 106 ? 10.456 -0.437 4.992 1.00 83.25 106 ALA A O 1
ATOM 817 N N . PHE A 1 107 ? 8.286 -0.723 5.473 1.00 82.44 107 PHE A N 1
ATOM 818 C CA . PHE A 1 107 ? 8.078 -1.865 4.581 1.00 82.44 107 PHE A CA 1
ATOM 819 C C . PHE A 1 107 ? 6.976 -1.589 3.555 1.00 82.44 107 PHE A C 1
ATOM 821 O O . PHE A 1 107 ? 5.825 -1.343 3.923 1.00 82.44 107 PHE A O 1
ATOM 828 N N . VAL A 1 108 ? 7.292 -1.712 2.263 1.00 88.75 108 VAL A N 1
ATOM 829 C CA . VAL A 1 108 ? 6.288 -1.663 1.189 1.00 88.75 108 VAL A CA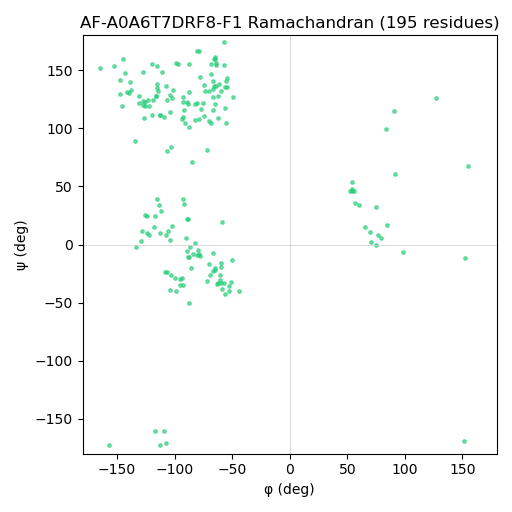 1
ATOM 830 C C . VAL A 1 108 ? 6.465 -2.828 0.231 1.00 88.75 108 VAL A C 1
ATOM 832 O O . VAL A 1 108 ? 7.535 -3.028 -0.338 1.00 88.75 108 VAL A O 1
ATOM 835 N N . SER A 1 109 ? 5.391 -3.572 -0.018 1.00 86.44 109 SER A N 1
ATOM 836 C CA . SER A 1 109 ? 5.373 -4.567 -1.089 1.00 86.44 109 SER A CA 1
ATOM 837 C C . SER A 1 109 ? 4.584 -4.058 -2.289 1.00 86.44 109 SER A C 1
ATOM 839 O O . SER A 1 109 ? 3.367 -3.888 -2.217 1.00 86.44 109 SER A O 1
ATOM 841 N N . LEU A 1 110 ? 5.282 -3.846 -3.407 1.00 86.62 110 LEU A N 1
ATOM 842 C CA . LEU A 1 110 ? 4.706 -3.610 -4.737 1.00 86.62 110 LEU A CA 1
ATOM 843 C C . LEU A 1 110 ? 4.868 -4.840 -5.639 1.00 86.62 110 LEU A C 1
ATOM 845 O O . LEU A 1 110 ? 4.668 -4.739 -6.852 1.00 86.62 110 LEU A O 1
ATOM 849 N N . ALA A 1 111 ? 5.264 -5.983 -5.078 1.00 82.00 111 ALA A N 1
ATOM 850 C CA . ALA A 1 111 ? 5.526 -7.206 -5.822 1.00 82.00 111 ALA A CA 1
ATOM 851 C C . ALA A 1 111 ? 4.301 -7.642 -6.638 1.00 82.00 111 ALA A C 1
ATOM 853 O O . ALA A 1 111 ? 3.159 -7.352 -6.286 1.00 82.00 111 ALA A O 1
ATOM 854 N N . GLN A 1 112 ? 4.528 -8.380 -7.719 1.00 87.50 112 GLN A N 1
ATOM 855 C CA . GLN A 1 112 ? 3.470 -8.941 -8.559 1.00 87.50 112 GLN A CA 1
ATOM 856 C C . GLN A 1 112 ? 2.512 -7.865 -9.103 1.00 87.50 112 GLN A C 1
ATOM 858 O O . GLN A 1 112 ? 1.314 -8.100 -9.229 1.00 87.50 112 GLN A O 1
ATOM 863 N N . ASN A 1 113 ? 3.032 -6.679 -9.430 1.00 87.75 113 ASN A N 1
ATOM 864 C CA . ASN A 1 113 ? 2.325 -5.668 -10.215 1.00 87.75 113 ASN A CA 1
ATOM 865 C C . ASN A 1 113 ? 2.939 -5.634 -11.628 1.00 87.75 113 ASN A C 1
ATOM 867 O O . ASN A 1 113 ? 3.775 -4.777 -11.926 1.00 87.75 113 ASN A O 1
ATOM 871 N N . PRO A 1 114 ? 2.562 -6.560 -12.530 1.00 85.19 114 PRO A N 1
ATOM 872 C CA . PRO A 1 114 ? 3.267 -6.775 -13.801 1.00 85.19 114 PRO A CA 1
ATOM 873 C C . PRO A 1 114 ? 3.182 -5.576 -14.759 1.00 85.19 114 PRO A C 1
ATOM 875 O O . PRO A 1 114 ? 4.011 -5.414 -15.657 1.00 85.19 114 PRO A O 1
ATOM 878 N N . THR A 1 115 ? 2.179 -4.717 -14.577 1.00 89.12 115 THR A N 1
ATOM 879 C CA . THR A 1 115 ? 1.975 -3.491 -15.355 1.00 89.12 115 THR A CA 1
ATOM 880 C C . THR A 1 115 ? 2.713 -2.279 -14.790 1.00 89.12 115 THR A C 1
ATOM 882 O O . THR A 1 115 ? 2.790 -1.250 -15.470 1.00 89.12 115 THR A O 1
ATOM 885 N N . LEU A 1 116 ? 3.267 -2.372 -13.577 1.00 83.75 116 LEU A N 1
ATOM 886 C CA . LEU A 1 116 ? 3.993 -1.280 -12.944 1.00 83.75 116 LEU A CA 1
ATOM 887 C C . LEU A 1 116 ? 5.356 -1.135 -13.618 1.00 83.75 116 LEU A C 1
ATOM 889 O O . LEU A 1 116 ? 6.218 -2.000 -13.496 1.00 83.75 116 LEU A O 1
ATOM 893 N N . ARG A 1 117 ? 5.526 -0.035 -14.355 1.00 76.69 117 ARG A N 1
ATOM 894 C CA . ARG A 1 117 ? 6.729 0.246 -15.154 1.00 76.69 117 ARG A CA 1
ATOM 895 C C . ARG A 1 117 ? 7.601 1.358 -14.594 1.00 76.69 117 ARG A C 1
ATOM 897 O O . ARG A 1 117 ? 8.779 1.403 -14.936 1.00 76.69 117 ARG A O 1
ATOM 904 N N . SER A 1 118 ? 7.018 2.251 -13.805 1.00 73.88 118 SER A N 1
ATOM 905 C CA . SER A 1 118 ? 7.651 3.437 -13.224 1.00 73.88 118 SER A CA 1
ATOM 906 C C . SER A 1 118 ? 6.772 3.975 -12.101 1.00 73.88 118 SER A C 1
ATOM 908 O O . SER A 1 118 ? 5.547 3.823 -12.143 1.00 73.88 118 SER A O 1
ATOM 910 N N . VAL A 1 119 ? 7.409 4.632 -11.141 1.00 77.25 119 VAL A N 1
ATOM 911 C CA . VAL A 1 119 ? 6.784 5.370 -10.038 1.00 77.25 119 VAL A CA 1
ATOM 912 C C . VAL A 1 119 ? 7.118 6.859 -10.190 1.00 77.25 119 VAL A C 1
ATOM 914 O O . VAL A 1 119 ? 8.115 7.189 -10.837 1.00 77.25 119 VAL A O 1
ATOM 917 N N . GLU A 1 120 ? 6.275 7.755 -9.680 1.00 77.62 120 GLU A N 1
ATOM 918 C CA . GLU A 1 120 ? 6.564 9.194 -9.701 1.00 77.62 120 GLU A CA 1
ATOM 919 C C . GLU A 1 120 ? 7.731 9.551 -8.764 1.00 77.62 120 GLU A C 1
ATOM 921 O O . GLU A 1 120 ? 8.016 8.833 -7.804 1.00 77.62 120 GLU A O 1
ATOM 926 N N . ALA A 1 121 ? 8.410 10.666 -9.043 1.00 74.00 121 ALA A N 1
ATOM 927 C CA . ALA A 1 121 ? 9.425 11.190 -8.144 1.00 74.00 121 ALA A CA 1
ATOM 928 C C . ALA A 1 121 ? 8.842 11.680 -6.813 1.00 74.00 121 ALA A C 1
ATOM 930 O O . ALA A 1 121 ? 7.770 12.274 -6.785 1.00 74.00 121 ALA A O 1
ATOM 931 N N . GLY A 1 122 ? 9.534 11.423 -5.707 1.00 75.38 122 GLY A N 1
ATOM 932 C CA . GLY A 1 122 ? 9.063 11.668 -4.354 1.00 75.38 122 GLY A CA 1
ATOM 933 C C . GLY A 1 122 ? 8.109 10.601 -3.827 1.00 75.38 122 GLY A C 1
ATOM 934 O O . GLY A 1 122 ? 7.507 10.825 -2.782 1.00 75.38 122 GLY A O 1
ATOM 935 N N . ALA A 1 123 ? 7.860 9.499 -4.548 1.00 83.12 123 ALA A N 1
ATOM 936 C CA . ALA A 1 123 ? 6.869 8.497 -4.151 1.00 83.12 123 ALA A CA 1
ATOM 937 C C . ALA A 1 123 ? 7.163 7.833 -2.795 1.00 83.12 123 ALA A C 1
ATOM 939 O O . ALA A 1 123 ? 6.217 7.379 -2.151 1.00 83.12 123 ALA A O 1
ATOM 940 N N . PHE A 1 124 ? 8.423 7.768 -2.362 1.00 82.12 124 PHE A N 1
ATOM 941 C CA . PHE A 1 124 ? 8.867 7.074 -1.156 1.00 82.12 124 PHE A CA 1
ATOM 942 C C . PHE A 1 124 ? 9.441 8.044 -0.115 1.00 82.12 124 PHE A C 1
ATOM 944 O O . PHE A 1 124 ? 10.202 8.952 -0.428 1.00 82.12 124 PHE A O 1
ATOM 951 N N . GLY A 1 125 ? 9.093 7.830 1.155 1.00 77.62 125 GLY A N 1
ATOM 952 C CA . GLY A 1 125 ? 9.646 8.594 2.274 1.00 77.62 125 GLY A CA 1
ATOM 953 C C . GLY A 1 125 ? 11.045 8.143 2.698 1.00 77.62 125 GLY A C 1
ATOM 954 O O . GLY A 1 125 ? 11.499 7.049 2.368 1.00 77.62 125 GLY A O 1
ATOM 955 N N . GLU A 1 126 ? 11.705 8.975 3.506 1.00 77.88 126 GLU A N 1
ATOM 956 C CA . GLU A 1 126 ? 13.060 8.719 4.025 1.00 77.88 126 GLU A CA 1
ATOM 957 C C . GLU A 1 126 ? 13.136 7.529 4.997 1.00 77.88 126 GLU A C 1
ATOM 959 O O . GLU A 1 126 ? 14.198 6.931 5.151 1.00 77.88 126 GLU A O 1
ATOM 964 N N . SER A 1 127 ? 12.018 7.171 5.630 1.00 79.44 127 SER A N 1
ATOM 965 C CA . SER A 1 127 ? 11.934 6.091 6.623 1.00 79.44 127 SER A CA 1
ATOM 966 C C . SER A 1 127 ? 11.856 4.687 6.018 1.00 79.44 127 SER A C 1
ATOM 968 O O . SER A 1 127 ? 11.838 3.705 6.757 1.00 79.44 127 SER A O 1
ATOM 970 N N . LEU A 1 128 ? 11.770 4.580 4.690 1.00 76.31 128 LEU A N 1
ATOM 971 C CA . LEU A 1 128 ? 11.555 3.313 4.006 1.00 76.31 128 LEU A CA 1
ATOM 972 C C . LEU A 1 128 ? 12.836 2.473 3.989 1.00 76.31 128 LEU A C 1
ATOM 974 O O . LEU A 1 128 ? 13.861 2.888 3.451 1.00 76.31 128 LEU A O 1
ATOM 978 N N . GLU A 1 129 ? 12.759 1.265 4.539 1.00 75.38 129 GLU A N 1
ATOM 979 C CA . GLU A 1 129 ? 13.895 0.345 4.672 1.00 75.38 129 GLU A CA 1
ATOM 980 C C . GLU A 1 129 ? 13.888 -0.715 3.561 1.00 75.38 129 GLU A C 1
ATOM 982 O O . GLU A 1 129 ? 14.929 -1.056 2.985 1.00 75.38 129 GLU A O 1
ATOM 987 N N . HIS A 1 130 ? 12.701 -1.230 3.224 1.00 74.12 130 HIS A N 1
ATOM 988 C CA . HIS A 1 130 ? 12.545 -2.345 2.295 1.00 74.12 130 HIS A CA 1
ATOM 989 C C . HIS A 1 130 ? 11.389 -2.147 1.318 1.00 74.12 130 HIS A C 1
ATOM 991 O O . HIS A 1 130 ? 10.252 -1.856 1.708 1.00 74.12 130 HIS A O 1
ATOM 997 N N . VAL A 1 131 ? 11.682 -2.409 0.041 1.00 76.88 131 VAL A N 1
ATOM 998 C CA . VAL A 1 131 ? 10.697 -2.428 -1.038 1.00 76.88 131 VAL A CA 1
ATOM 999 C C . VAL A 1 131 ? 10.787 -3.738 -1.811 1.00 76.88 131 VAL A C 1
ATOM 1001 O O . VAL A 1 131 ? 11.815 -4.056 -2.412 1.00 76.88 131 VAL A O 1
ATOM 1004 N N . TRP A 1 132 ? 9.685 -4.486 -1.838 1.00 77.00 132 TRP A N 1
ATOM 1005 C CA . TRP A 1 132 ? 9.568 -5.691 -2.661 1.00 77.00 132 TRP A CA 1
ATOM 1006 C C . TRP A 1 132 ? 8.954 -5.357 -4.015 1.00 77.00 132 TRP A C 1
ATOM 1008 O O . TRP A 1 132 ? 7.871 -4.776 -4.084 1.00 77.00 132 TRP A O 1
ATOM 1018 N N . LEU A 1 133 ? 9.625 -5.762 -5.092 1.00 74.62 133 LEU A N 1
ATOM 1019 C CA . LEU A 1 133 ? 9.237 -5.481 -6.478 1.00 74.62 133 LEU A CA 1
ATOM 1020 C C . L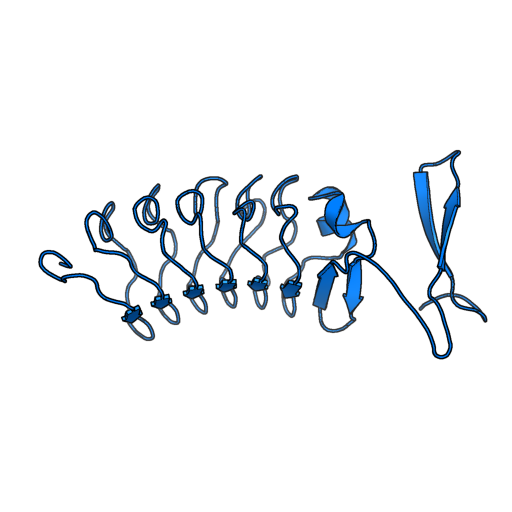EU A 1 133 ? 9.206 -6.739 -7.352 1.00 74.62 133 LEU A C 1
ATOM 1022 O O . LEU A 1 133 ? 8.942 -6.645 -8.549 1.00 74.62 133 LEU A O 1
ATOM 1026 N N . THR A 1 134 ? 9.468 -7.916 -6.780 1.00 73.88 134 THR A N 1
ATOM 1027 C CA . THR A 1 134 ? 9.500 -9.196 -7.492 1.00 73.88 134 THR A CA 1
ATOM 1028 C C . THR A 1 134 ? 8.253 -9.383 -8.353 1.00 73.88 134 THR A C 1
ATOM 1030 O O . THR A 1 134 ? 7.132 -9.285 -7.857 1.00 73.88 134 THR A O 1
ATOM 1033 N N . GLY A 1 135 ? 8.424 -9.677 -9.642 1.00 70.75 135 GLY A N 1
ATOM 1034 C CA . GLY A 1 135 ? 7.300 -9.860 -10.570 1.00 70.75 135 GLY A CA 1
ATOM 1035 C C . GLY A 1 135 ? 6.631 -8.564 -11.046 1.00 70.75 135 GLY A C 1
ATOM 1036 O O . GLY A 1 135 ? 5.596 -8.629 -11.709 1.00 70.75 135 GLY A O 1
ATOM 1037 N N . SER A 1 136 ? 7.204 -7.398 -10.741 1.00 71.69 136 SER A N 1
ATOM 1038 C CA . SER A 1 136 ? 6.834 -6.114 -11.344 1.00 71.69 136 SER A CA 1
ATOM 1039 C C . SER A 1 136 ? 7.787 -5.765 -12.491 1.00 71.69 136 SER A C 1
ATOM 1041 O O . SER A 1 136 ? 8.929 -6.214 -12.527 1.00 71.69 136 SER A O 1
ATOM 1043 N N . ASN A 1 137 ? 7.339 -4.949 -13.446 1.00 68.50 137 ASN A N 1
ATOM 1044 C CA . ASN A 1 137 ? 8.152 -4.532 -14.600 1.00 68.50 137 ASN A CA 1
ATOM 1045 C C . ASN A 1 137 ? 8.907 -3.215 -14.328 1.00 68.50 137 ASN A C 1
ATOM 1047 O O . ASN A 1 137 ? 9.044 -2.346 -15.198 1.00 68.50 137 ASN A O 1
ATOM 1051 N N . LEU A 1 138 ? 9.333 -3.046 -13.076 1.00 65.25 138 LEU A N 1
ATOM 1052 C CA . LEU A 1 138 ? 10.030 -1.874 -12.573 1.00 65.25 138 LEU A CA 1
ATOM 1053 C C . LEU A 1 138 ? 11.517 -2.206 -12.472 1.00 65.25 138 LEU A C 1
ATOM 1055 O O . LEU A 1 138 ? 11.892 -3.189 -11.842 1.00 65.25 138 LEU A O 1
ATOM 1059 N N . THR A 1 139 ? 12.364 -1.391 -13.096 1.00 57.19 139 THR A N 1
ATOM 1060 C CA . THR A 1 139 ? 13.821 -1.538 -13.002 1.00 57.19 139 THR A CA 1
ATOM 1061 C C . THR A 1 139 ? 14.388 -0.568 -11.973 1.00 57.19 139 THR A C 1
ATOM 1063 O O . THR A 1 139 ? 13.818 0.499 -11.734 1.00 57.19 139 THR A O 1
ATOM 1066 N N . CYS A 1 140 ? 15.558 -0.881 -11.416 1.00 52.50 140 CYS A N 1
ATOM 1067 C CA . CYS A 1 140 ? 16.232 -0.011 -10.448 1.00 52.50 140 CYS A CA 1
ATOM 1068 C C . CYS A 1 140 ? 16.561 1.379 -11.011 1.00 52.50 140 CYS A C 1
ATOM 1070 O O . CYS A 1 140 ? 16.411 2.377 -10.315 1.00 52.50 140 CYS A O 1
ATOM 1072 N N . ALA A 1 141 ? 16.869 1.485 -12.307 1.00 50.34 141 ALA A N 1
ATOM 1073 C CA . ALA A 1 141 ? 17.052 2.774 -12.979 1.00 50.34 141 ALA A CA 1
ATOM 1074 C C . ALA A 1 141 ? 15.778 3.647 -12.979 1.00 50.34 141 ALA A C 1
ATOM 1076 O O . ALA A 1 141 ? 15.860 4.870 -12.890 1.00 50.34 141 ALA A O 1
ATOM 1077 N N . ARG A 1 142 ? 14.589 3.031 -13.045 1.00 54.00 142 ARG A N 1
ATOM 1078 C CA . ARG A 1 142 ? 13.292 3.733 -13.004 1.00 54.00 142 ARG A CA 1
ATOM 1079 C C . ARG A 1 142 ? 12.806 4.040 -11.586 1.00 54.00 142 ARG A C 1
ATOM 1081 O O . ARG A 1 142 ? 11.831 4.766 -11.435 1.00 54.00 142 ARG A O 1
ATOM 1088 N N . LEU A 1 143 ? 13.493 3.506 -10.577 1.00 58.47 143 LEU A N 1
ATOM 1089 C CA . LEU A 1 143 ? 13.356 3.869 -9.164 1.00 58.47 143 LEU A CA 1
ATOM 1090 C C . LEU A 1 143 ? 14.353 4.950 -8.748 1.00 58.47 143 LEU A C 1
ATOM 1092 O O . LEU A 1 143 ? 14.017 5.807 -7.941 1.00 58.47 143 LEU A O 1
ATOM 1096 N N . ALA A 1 144 ? 15.560 4.942 -9.318 1.00 49.69 144 ALA A N 1
ATOM 1097 C CA . ALA A 1 144 ? 16.609 5.915 -9.019 1.00 49.69 144 ALA A CA 1
ATOM 1098 C C . ALA A 1 144 ? 16.200 7.362 -9.350 1.00 49.69 144 ALA A C 1
ATOM 1100 O O . ALA A 1 144 ? 16.624 8.293 -8.673 1.00 49.69 144 ALA A O 1
ATOM 1101 N N . GLY A 1 145 ? 15.349 7.552 -10.365 1.00 47.00 145 GLY A N 1
ATOM 1102 C CA . GLY A 1 145 ? 14.747 8.852 -10.683 1.00 47.00 145 GLY A CA 1
ATOM 1103 C C . GLY A 1 145 ? 13.548 9.221 -9.807 1.00 47.00 145 GLY A C 1
ATOM 1104 O O . GLY A 1 145 ? 13.068 10.347 -9.902 1.00 47.00 145 GLY A O 1
ATOM 1105 N N . ALA A 1 146 ? 13.060 8.284 -8.989 1.00 48.31 146 ALA A N 1
ATOM 1106 C CA . ALA A 1 146 ? 11.896 8.488 -8.151 1.00 48.31 146 ALA A CA 1
ATOM 1107 C C . ALA A 1 146 ? 12.289 9.108 -6.809 1.00 48.31 146 ALA A C 1
ATOM 1109 O O . ALA A 1 146 ? 11.781 10.151 -6.450 1.00 48.31 146 ALA A O 1
ATOM 1110 N N . ASP A 1 147 ? 13.274 8.565 -6.106 1.00 49.53 147 ASP A N 1
ATOM 1111 C CA . ASP A 1 147 ? 13.767 9.206 -4.889 1.00 49.53 147 ASP A CA 1
ATOM 1112 C C . ASP A 1 147 ? 15.252 8.977 -4.735 1.00 49.53 147 ASP A C 1
ATOM 1114 O O . ASP A 1 147 ? 15.695 7.847 -4.544 1.00 49.53 147 ASP A O 1
ATOM 1118 N N . GLY A 1 148 ? 16.030 10.061 -4.721 1.00 39.84 148 GLY A N 1
ATOM 1119 C CA . GLY A 1 148 ? 17.468 10.025 -4.439 1.00 39.84 148 GLY A CA 1
ATOM 1120 C C . GLY A 1 148 ? 17.843 9.248 -3.161 1.00 39.84 148 GLY A C 1
ATOM 1121 O O . GLY A 1 148 ? 19.007 8.881 -3.002 1.00 39.84 148 GLY A O 1
ATOM 1122 N N . ALA A 1 149 ? 16.878 8.920 -2.293 1.00 37.91 149 ALA A N 1
ATOM 1123 C CA . ALA A 1 149 ? 16.998 7.985 -1.175 1.00 37.91 149 ALA A CA 1
ATOM 1124 C C . ALA A 1 149 ? 17.416 6.556 -1.591 1.00 37.91 149 ALA A C 1
ATOM 1126 O O . ALA A 1 149 ? 18.267 5.965 -0.934 1.00 37.91 149 ALA A O 1
ATOM 1127 N N . LEU A 1 150 ? 16.923 6.023 -2.717 1.00 43.25 150 LEU A N 1
ATOM 1128 C CA . LEU A 1 150 ? 17.316 4.694 -3.221 1.00 43.25 150 LEU A CA 1
ATOM 1129 C C . LEU A 1 150 ? 18.682 4.704 -3.928 1.00 43.25 150 LEU A C 1
ATOM 1131 O O . LEU A 1 150 ? 19.239 3.655 -4.227 1.00 43.25 150 LEU A O 1
ATOM 1135 N N . THR A 1 151 ? 19.258 5.878 -4.194 1.00 38.44 151 THR A N 1
ATOM 1136 C CA . THR A 1 151 ? 20.579 5.987 -4.844 1.00 38.44 151 THR A CA 1
ATOM 1137 C C . THR A 1 151 ? 21.746 5.965 -3.857 1.00 38.44 151 THR A C 1
ATOM 1139 O O . THR A 1 151 ? 22.898 5.810 -4.260 1.00 38.44 151 THR A O 1
ATOM 1142 N N . ARG A 1 152 ? 21.475 6.069 -2.549 1.00 39.31 152 ARG A N 1
ATOM 1143 C CA . ARG A 1 152 ? 22.492 5.990 -1.494 1.00 39.31 152 ARG A CA 1
ATOM 1144 C C . ARG A 1 152 ? 22.442 4.621 -0.824 1.00 39.31 152 ARG A C 1
ATOM 1146 O O . ARG A 1 152 ? 21.817 4.451 0.210 1.00 39.31 152 ARG A O 1
ATOM 1153 N N . GLY A 1 153 ? 23.117 3.646 -1.428 1.00 39.94 153 GLY A N 1
ATOM 1154 C CA . GLY A 1 153 ? 23.334 2.336 -0.808 1.00 39.94 153 GLY A CA 1
ATOM 1155 C C . GLY A 1 153 ? 22.200 1.324 -0.971 1.00 39.94 153 GLY A C 1
ATOM 1156 O O . GLY A 1 153 ? 22.204 0.330 -0.247 1.00 39.94 153 GLY A O 1
ATOM 1157 N N . ALA A 1 154 ? 21.257 1.525 -1.903 1.00 42.84 154 ALA A N 1
ATOM 1158 C CA . ALA A 1 154 ? 20.279 0.484 -2.188 1.00 42.84 154 ALA A CA 1
ATOM 1159 C C . ALA A 1 154 ? 20.882 -0.635 -3.045 1.00 42.84 154 ALA A C 1
ATOM 1161 O O . ALA A 1 154 ? 21.280 -0.414 -4.190 1.00 42.84 154 ALA A O 1
ATOM 1162 N N . GLY A 1 155 ? 20.944 -1.842 -2.485 1.00 48.47 155 GLY A N 1
ATOM 1163 C CA . GLY A 1 155 ? 21.228 -3.055 -3.245 1.00 48.47 155 GLY A CA 1
ATOM 1164 C C . GLY A 1 155 ? 19.946 -3.543 -3.909 1.00 48.47 155 GLY A C 1
ATOM 1165 O O . GLY A 1 155 ? 18.966 -3.815 -3.215 1.00 48.47 155 GLY A O 1
ATOM 1166 N N . CYS A 1 156 ? 19.945 -3.638 -5.237 1.00 47.72 156 CYS A N 1
ATOM 1167 C CA . CYS A 1 156 ? 18.93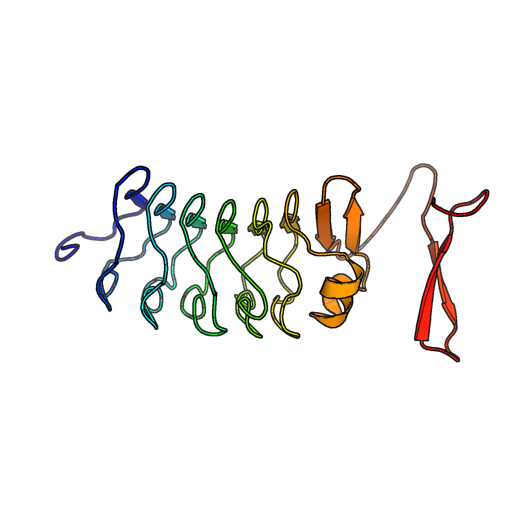4 -4.391 -5.967 1.00 47.72 156 CYS A CA 1
ATOM 1168 C C . CYS A 1 156 ? 19.407 -5.833 -6.111 1.00 47.72 156 CYS A C 1
ATOM 1170 O O . CYS A 1 156 ? 20.488 -6.060 -6.648 1.00 47.72 156 CYS A O 1
ATOM 1172 N N . THR A 1 157 ? 18.619 -6.795 -5.638 1.00 48.12 157 THR A N 1
ATOM 1173 C CA . THR A 1 157 ? 18.890 -8.214 -5.897 1.00 48.12 157 THR A CA 1
ATOM 1174 C C . THR A 1 157 ? 18.241 -8.652 -7.209 1.00 48.12 157 THR A C 1
ATOM 1176 O O . THR A 1 157 ? 17.214 -8.099 -7.615 1.00 48.12 157 THR A O 1
ATOM 1179 N N . ASP A 1 158 ? 18.777 -9.703 -7.833 1.00 40.56 158 ASP A N 1
ATOM 1180 C CA . ASP A 1 158 ? 18.170 -10.356 -9.008 1.00 40.56 158 ASP A CA 1
ATOM 1181 C C . ASP A 1 158 ? 16.759 -10.908 -8.723 1.00 40.56 158 ASP A C 1
ATOM 1183 O O . ASP A 1 158 ? 15.974 -11.171 -9.633 1.00 40.56 158 ASP A O 1
ATOM 1187 N N . GLU A 1 159 ? 16.398 -11.034 -7.443 1.00 46.12 159 GLU A N 1
ATOM 1188 C CA . GLU A 1 159 ? 15.067 -11.427 -6.977 1.00 46.12 159 GLU A CA 1
ATOM 1189 C C . GLU A 1 159 ? 14.069 -10.253 -6.937 1.00 46.12 159 GLU A C 1
ATOM 1191 O O . GLU A 1 159 ? 12.910 -10.433 -6.556 1.00 46.12 159 GLU A O 1
ATOM 1196 N N . GLY A 1 160 ? 14.474 -9.044 -7.340 1.00 47.69 160 GLY A N 1
ATOM 1197 C CA . GLY A 1 160 ? 13.605 -7.865 -7.379 1.00 47.69 160 GLY A CA 1
ATOM 1198 C C . GLY A 1 160 ? 13.316 -7.274 -5.998 1.00 47.69 160 GLY A C 1
ATOM 1199 O O . GLY A 1 160 ? 12.223 -6.754 -5.767 1.00 47.69 160 GLY A O 1
ATOM 1200 N N . VAL A 1 161 ? 14.266 -7.370 -5.067 1.00 49.69 161 VAL A N 1
ATOM 1201 C CA . VAL A 1 161 ? 14.199 -6.702 -3.760 1.00 49.69 161 VAL A CA 1
ATOM 1202 C C . VAL A 1 161 ? 15.134 -5.498 -3.774 1.00 49.69 161 VAL A C 1
ATOM 1204 O O . VAL A 1 161 ? 16.310 -5.638 -4.108 1.00 49.69 161 VAL A O 1
ATOM 1207 N N . CYS A 1 162 ? 14.621 -4.329 -3.383 1.00 53.72 162 CYS A N 1
ATOM 1208 C CA . CYS A 1 162 ? 15.425 -3.140 -3.109 1.00 53.72 162 CYS A CA 1
ATOM 1209 C C . CYS A 1 162 ? 15.466 -2.913 -1.594 1.00 53.72 162 CYS A C 1
ATOM 1211 O O . CYS A 1 162 ? 14.416 -2.787 -0.960 1.00 53.72 162 CYS A O 1
ATOM 1213 N N . SER A 1 163 ? 16.661 -2.839 -1.008 1.00 47.75 163 SER A N 1
ATOM 1214 C CA . SER A 1 163 ? 16.838 -2.514 0.415 1.00 47.75 163 SER A CA 1
ATOM 1215 C C . SER A 1 163 ? 17.648 -1.237 0.562 1.00 47.75 163 SER A C 1
ATOM 1217 O O . SER A 1 163 ? 18.756 -1.182 0.043 1.00 47.75 163 SER A O 1
ATOM 1219 N N . ALA A 1 164 ? 17.121 -0.233 1.263 1.00 40.91 164 ALA A N 1
ATOM 1220 C CA . ALA A 1 164 ? 17.851 0.980 1.613 1.00 40.91 164 ALA A CA 1
ATOM 1221 C C . ALA A 1 164 ? 18.597 0.745 2.935 1.00 40.91 164 ALA A C 1
ATOM 1223 O O . ALA A 1 164 ? 17.996 0.764 4.005 1.00 40.91 164 ALA A O 1
ATOM 1224 N N . VAL A 1 165 ? 19.907 0.481 2.880 1.00 40.59 165 VAL A N 1
ATOM 1225 C CA . VAL A 1 165 ? 20.709 0.310 4.102 1.00 40.59 165 VAL A CA 1
ATOM 1226 C C . VAL A 1 165 ? 21.330 1.648 4.494 1.00 40.59 165 VAL A C 1
ATOM 1228 O O . VAL A 1 165 ? 22.263 2.128 3.850 1.00 40.59 165 VAL A O 1
ATOM 1231 N N . TRP A 1 166 ? 20.852 2.233 5.591 1.00 35.81 166 TRP A N 1
ATOM 1232 C CA . TRP A 1 166 ? 21.472 3.408 6.199 1.00 35.81 166 TRP A CA 1
ATOM 1233 C C . TRP A 1 166 ? 22.507 2.988 7.250 1.00 35.81 166 TRP A C 1
ATOM 1235 O O . TRP A 1 166 ? 22.165 2.629 8.370 1.00 35.81 166 TRP A O 1
ATOM 1245 N N . GLY A 1 167 ? 23.789 3.105 6.893 1.00 30.56 167 GLY A N 1
ATOM 1246 C CA . GLY A 1 167 ? 24.893 3.182 7.853 1.00 30.56 167 GLY A CA 1
ATOM 1247 C C . GLY A 1 167 ? 25.549 1.860 8.282 1.00 30.56 167 GLY A C 1
ATOM 1248 O O . GLY A 1 167 ? 25.004 1.097 9.066 1.00 30.56 167 GLY A O 1
ATOM 1249 N N . VAL A 1 168 ? 26.831 1.754 7.898 1.00 31.64 168 VAL A N 1
ATOM 1250 C CA . VAL A 1 168 ? 27.938 0.948 8.468 1.00 31.64 168 VAL A CA 1
ATOM 1251 C C . VAL A 1 168 ? 28.052 -0.533 8.038 1.00 31.64 168 VAL A C 1
ATOM 1253 O O . VAL A 1 168 ? 27.461 -1.426 8.631 1.00 31.64 168 VAL A O 1
ATOM 1256 N N . ALA A 1 169 ? 28.951 -0.808 7.079 1.00 37.19 169 ALA A N 1
ATOM 1257 C CA . ALA A 1 169 ? 29.727 -2.065 7.021 1.00 37.19 169 ALA A CA 1
ATOM 1258 C C . ALA A 1 169 ? 30.880 -1.971 8.049 1.00 37.19 169 ALA A C 1
ATOM 1260 O O . ALA A 1 169 ? 31.398 -0.854 8.180 1.00 37.19 169 ALA A O 1
ATOM 1261 N N . PRO A 1 170 ? 31.336 -3.031 8.774 1.00 39.06 170 PRO A N 1
ATOM 1262 C CA . PRO A 1 170 ? 32.129 -4.155 8.206 1.00 39.06 170 PRO A CA 1
ATOM 1263 C C . PRO A 1 170 ? 32.034 -5.482 9.052 1.00 39.06 170 PRO A C 1
ATOM 1265 O O . PRO A 1 170 ? 31.224 -5.545 9.967 1.00 39.06 170 PRO A O 1
ATOM 1268 N N . LEU A 1 171 ? 32.738 -6.622 8.881 1.00 29.23 171 LEU A N 1
ATOM 1269 C CA . LEU A 1 171 ? 34.001 -7.048 8.244 1.00 29.23 171 LEU A CA 1
ATOM 1270 C C . LEU A 1 171 ? 33.850 -8.489 7.699 1.00 29.23 171 LEU A C 1
ATOM 1272 O O . LEU A 1 171 ? 33.495 -9.388 8.458 1.00 29.23 171 LEU A O 1
ATOM 1276 N N . GLY A 1 172 ? 34.208 -8.731 6.432 1.00 29.55 172 GLY A N 1
ATOM 1277 C CA . GLY A 1 172 ? 34.351 -10.098 5.913 1.00 29.55 172 GLY A CA 1
ATOM 1278 C C . GLY A 1 172 ? 34.168 -10.271 4.404 1.00 29.55 172 GLY A C 1
ATOM 1279 O O . GLY A 1 172 ? 33.236 -10.946 3.995 1.00 29.55 172 GLY A O 1
ATOM 1280 N N . GLY A 1 173 ? 35.090 -9.725 3.601 1.00 31.67 173 GLY A N 1
ATOM 1281 C CA . GLY A 1 173 ? 35.470 -10.331 2.313 1.00 31.67 173 GLY A CA 1
ATOM 1282 C C . GLY A 1 173 ? 34.731 -9.897 1.041 1.00 31.67 173 GLY A C 1
ATOM 1283 O O . GLY A 1 173 ? 34.193 -10.748 0.346 1.00 31.67 173 GLY A O 1
ATOM 1284 N N . GLY A 1 174 ? 34.794 -8.605 0.694 1.00 34.69 174 GLY A N 1
ATOM 1285 C CA . GLY A 1 174 ? 34.489 -8.081 -0.648 1.00 34.69 174 GLY A CA 1
ATOM 1286 C C . GLY A 1 174 ? 33.462 -6.948 -0.637 1.00 34.69 174 GLY A C 1
ATOM 1287 O O . GLY A 1 174 ? 32.386 -7.095 -0.071 1.00 34.69 174 GLY A O 1
ATOM 1288 N N . VAL A 1 175 ? 33.796 -5.803 -1.241 1.00 34.53 175 VAL A N 1
ATOM 1289 C CA . VAL A 1 175 ? 32.940 -4.607 -1.272 1.00 34.53 175 VAL A CA 1
ATOM 1290 C C . VAL A 1 175 ? 32.680 -4.240 -2.728 1.00 34.53 175 VAL A C 1
ATOM 1292 O O . VAL A 1 175 ? 33.623 -3.924 -3.449 1.00 34.53 175 VAL A O 1
ATOM 1295 N N . CYS A 1 176 ? 31.412 -4.254 -3.147 1.00 32.97 176 CYS A N 1
ATOM 1296 C CA . CYS A 1 176 ? 30.986 -3.481 -4.311 1.00 32.97 176 CYS A CA 1
ATOM 1297 C C . CYS A 1 176 ? 31.227 -2.006 -3.984 1.00 32.97 176 CYS A C 1
ATOM 1299 O O . CYS A 1 176 ? 30.567 -1.442 -3.110 1.00 32.97 176 CYS A O 1
ATOM 1301 N N . SER A 1 177 ? 32.216 -1.397 -4.627 1.00 35.81 177 SER A N 1
ATOM 1302 C CA . SER A 1 177 ? 32.566 0.003 -4.413 1.00 35.81 177 SER A CA 1
ATOM 1303 C C . SER A 1 177 ? 32.010 0.854 -5.543 1.00 35.81 177 SER A C 1
ATOM 1305 O O . SER A 1 177 ? 32.133 0.512 -6.713 1.00 35.81 177 SER A O 1
ATOM 1307 N N . VAL A 1 178 ? 31.371 1.964 -5.181 1.00 35.25 178 VAL A N 1
ATOM 1308 C CA . VAL A 1 178 ? 30.895 2.955 -6.142 1.00 35.25 178 VAL A CA 1
ATOM 1309 C C . VAL A 1 178 ? 31.984 4.002 -6.329 1.00 35.25 178 VAL A C 1
ATOM 1311 O O . VAL A 1 178 ? 32.315 4.721 -5.382 1.00 35.25 178 VAL A O 1
ATOM 1314 N N . LYS A 1 179 ? 32.551 4.108 -7.535 1.00 34.66 179 LYS A N 1
ATOM 1315 C CA . LYS A 1 179 ? 33.464 5.210 -7.868 1.00 34.66 179 LYS A CA 1
ATOM 1316 C C . LYS A 1 179 ? 32.653 6.385 -8.405 1.00 34.66 179 LYS A C 1
ATOM 1318 O O . LYS A 1 179 ? 31.943 6.255 -9.396 1.00 34.66 179 LYS A O 1
ATOM 1323 N N . LEU A 1 180 ? 32.765 7.525 -7.730 1.00 34.94 180 LEU A N 1
ATOM 1324 C CA . LEU A 1 180 ? 32.105 8.771 -8.111 1.00 34.94 180 LEU A CA 1
ATOM 1325 C C . LEU A 1 180 ? 33.057 9.598 -8.983 1.00 34.94 180 LEU A C 1
ATOM 1327 O O . LEU A 1 180 ? 34.156 9.928 -8.531 1.00 34.94 180 LEU A O 1
ATOM 1331 N N . ASP A 1 181 ? 32.644 9.958 -10.203 1.00 35.34 181 ASP A N 1
ATOM 1332 C CA . ASP A 1 181 ? 33.309 11.026 -10.960 1.00 35.34 181 ASP A CA 1
ATOM 1333 C C . ASP A 1 181 ? 32.586 12.362 -10.704 1.00 35.34 181 ASP A C 1
ATOM 1335 O O . ASP A 1 181 ? 31.475 12.578 -11.207 1.00 35.34 181 ASP A O 1
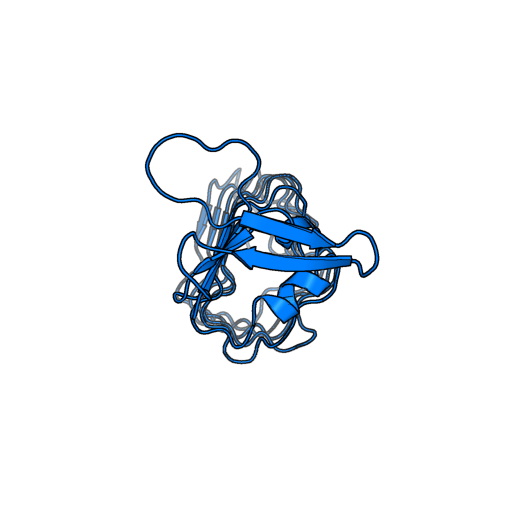ATOM 1339 N N . PRO A 1 182 ? 33.200 13.291 -9.947 1.00 33.28 182 PRO A N 1
ATOM 1340 C CA . PRO A 1 182 ? 32.587 14.575 -9.623 1.00 33.28 182 PRO A CA 1
ATOM 1341 C C . PRO A 1 182 ? 32.406 15.495 -10.842 1.00 33.28 182 PRO A C 1
ATOM 1343 O O . PRO A 1 182 ? 31.779 16.542 -10.712 1.00 33.28 182 PRO A O 1
ATOM 1346 N N . ARG A 1 183 ? 32.938 15.143 -12.023 1.00 30.14 183 ARG A N 1
ATOM 1347 C CA . ARG A 1 183 ? 32.752 15.924 -13.257 1.00 30.14 183 ARG A CA 1
ATOM 1348 C C . ARG A 1 183 ? 31.469 15.586 -14.016 1.00 30.14 183 ARG A C 1
ATOM 1350 O O . ARG A 1 183 ? 31.028 16.420 -14.804 1.00 30.14 183 ARG A O 1
ATOM 1357 N N . TYR A 1 184 ? 30.866 14.416 -13.778 1.00 33.44 184 TYR A N 1
ATOM 1358 C CA . TYR A 1 184 ? 29.735 13.923 -14.579 1.00 33.44 184 TYR A CA 1
ATOM 1359 C C . TYR A 1 184 ? 28.548 13.376 -13.770 1.00 33.44 184 TYR A C 1
ATOM 1361 O O . TYR A 1 184 ? 27.537 13.027 -14.373 1.00 33.44 184 TYR A O 1
ATOM 1369 N N . ASN A 1 185 ? 28.624 13.342 -12.431 1.00 33.81 185 ASN A N 1
ATOM 1370 C CA . ASN A 1 185 ? 27.560 12.826 -11.553 1.00 33.81 185 ASN A CA 1
ATOM 1371 C C . ASN A 1 185 ? 27.093 11.403 -11.930 1.00 33.81 185 ASN A C 1
ATOM 1373 O O . ASN A 1 185 ? 25.897 11.120 -11.979 1.00 33.81 185 ASN A O 1
ATOM 1377 N N . THR A 1 186 ? 28.040 10.497 -12.178 1.00 29.47 186 THR A N 1
ATOM 1378 C CA . THR A 1 186 ? 27.773 9.071 -12.426 1.00 29.47 186 THR A CA 1
ATOM 1379 C C . THR A 1 186 ? 28.462 8.181 -11.388 1.00 29.47 186 THR A C 1
ATOM 1381 O O . THR A 1 186 ? 29.436 8.583 -10.745 1.00 29.47 186 THR A O 1
ATOM 1384 N N . ALA A 1 187 ? 27.902 6.983 -11.201 1.00 35.66 187 ALA A N 1
ATOM 1385 C CA . ALA A 1 187 ? 28.323 5.965 -10.244 1.00 35.66 187 ALA A CA 1
ATOM 1386 C C . ALA A 1 187 ? 28.445 4.610 -10.963 1.00 35.66 187 ALA A C 1
ATOM 1388 O O . ALA A 1 187 ? 27.462 4.135 -11.528 1.00 35.66 187 ALA A O 1
ATOM 1389 N N . GLU A 1 188 ? 29.631 3.997 -10.932 1.00 35.66 188 GLU A N 1
ATOM 1390 C CA . GLU A 1 188 ? 29.879 2.626 -11.413 1.00 35.66 188 GLU A CA 1
ATOM 1391 C C . GLU A 1 188 ? 30.105 1.679 -10.233 1.00 35.66 188 GLU A C 1
ATOM 1393 O O . GLU A 1 188 ? 30.842 2.024 -9.308 1.00 35.66 188 GLU A O 1
ATOM 1398 N N . CYS A 1 189 ? 29.499 0.490 -10.280 1.00 36.25 189 CYS A N 1
ATOM 1399 C CA . CYS A 1 189 ? 29.740 -0.588 -9.321 1.00 36.25 189 CYS A CA 1
ATOM 1400 C C . CYS A 1 189 ? 31.025 -1.341 -9.689 1.00 36.25 189 CYS A C 1
ATOM 1402 O O . CYS A 1 189 ? 31.110 -1.908 -10.773 1.00 36.25 189 CYS A O 1
ATOM 1404 N N . LEU A 1 190 ? 32.000 -1.387 -8.782 1.00 38.91 190 LEU A N 1
ATOM 1405 C CA . LEU A 1 190 ? 33.263 -2.107 -8.955 1.00 38.91 190 LEU A CA 1
ATOM 1406 C C . LEU A 1 190 ? 33.389 -3.231 -7.926 1.00 38.91 190 LEU A C 1
ATOM 1408 O O . LEU A 1 190 ? 33.297 -2.972 -6.722 1.00 38.91 190 LEU A O 1
ATOM 1412 N N . TRP A 1 191 ? 33.676 -4.446 -8.392 1.00 35.38 191 TRP A N 1
ATOM 1413 C CA . TRP A 1 191 ? 34.143 -5.560 -7.567 1.00 35.38 191 TRP A CA 1
ATOM 1414 C C . TRP A 1 191 ? 35.609 -5.870 -7.899 1.00 35.38 191 TRP A C 1
ATOM 1416 O O . TRP A 1 191 ? 36.069 -5.646 -9.020 1.00 35.38 191 TRP A O 1
ATOM 1426 N N . ASP A 1 192 ? 36.368 -6.340 -6.909 1.00 37.91 192 ASP A N 1
ATOM 1427 C CA . ASP A 1 192 ? 37.817 -6.549 -7.003 1.00 37.91 192 ASP A CA 1
ATOM 1428 C C . ASP A 1 192 ? 38.112 -7.771 -7.904 1.00 37.91 192 ASP A C 1
ATOM 1430 O O . ASP A 1 192 ? 38.259 -8.898 -7.434 1.00 37.91 192 ASP A O 1
ATOM 1434 N N . GLY A 1 193 ? 38.096 -7.562 -9.226 1.00 34.69 193 GLY A N 1
ATOM 1435 C CA . GLY A 1 193 ? 38.353 -8.596 -10.237 1.00 34.69 193 GLY A CA 1
ATOM 1436 C C . GLY A 1 193 ? 37.683 -8.404 -11.605 1.00 34.69 193 GLY A C 1
ATOM 1437 O O . GLY A 1 193 ? 38.063 -9.108 -12.540 1.00 34.69 193 GLY A O 1
ATOM 1438 N N . GLY A 1 194 ? 36.736 -7.471 -11.760 1.00 43.62 194 GLY A N 1
ATOM 1439 C CA . GLY A 1 194 ? 36.094 -7.197 -13.053 1.00 43.62 194 GLY A CA 1
ATOM 1440 C C . GLY A 1 194 ? 34.666 -6.660 -12.950 1.00 43.62 194 GLY A C 1
ATOM 1441 O O . GLY A 1 194 ? 34.208 -6.294 -11.867 1.00 43.62 194 GLY A O 1
ATOM 1442 N N . ASP A 1 195 ? 33.989 -6.615 -14.099 1.00 31.33 195 ASP A N 1
ATOM 1443 C CA . ASP A 1 195 ? 32.623 -6.103 -14.227 1.00 31.33 195 ASP A CA 1
ATOM 1444 C C . ASP A 1 195 ? 31.613 -6.991 -13.487 1.00 31.33 195 ASP A C 1
ATOM 1446 O O . ASP A 1 195 ? 31.615 -8.220 -13.616 1.00 31.33 195 ASP A O 1
ATOM 1450 N N . CYS A 1 196 ? 30.719 -6.351 -12.732 1.00 32.41 196 CYS A N 1
ATOM 1451 C CA . CYS A 1 196 ? 29.508 -6.975 -12.212 1.00 32.41 196 CYS A CA 1
ATOM 1452 C C . CYS A 1 196 ? 28.557 -7.212 -13.396 1.00 32.41 1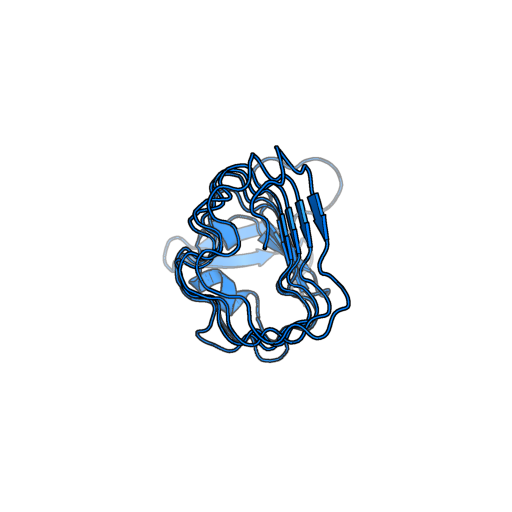96 CYS A C 1
ATOM 1454 O O . CYS A 1 196 ? 28.030 -6.246 -13.946 1.00 32.41 196 CYS A O 1
ATOM 1456 N N . ALA A 1 197 ? 28.417 -8.470 -13.821 1.00 31.94 197 ALA A N 1
ATOM 1457 C CA . ALA A 1 197 ? 27.539 -8.867 -14.925 1.00 31.94 197 ALA A CA 1
ATOM 1458 C C . ALA A 1 197 ? 26.059 -8.567 -14.645 1.00 31.94 197 ALA A C 1
ATOM 1460 O O . ALA A 1 197 ? 25.653 -8.686 -13.467 1.00 31.94 197 ALA A O 1
#

Radius of gyration: 18.8 Å; Cα contacts (8 Å, |Δi|>4): 486; chains: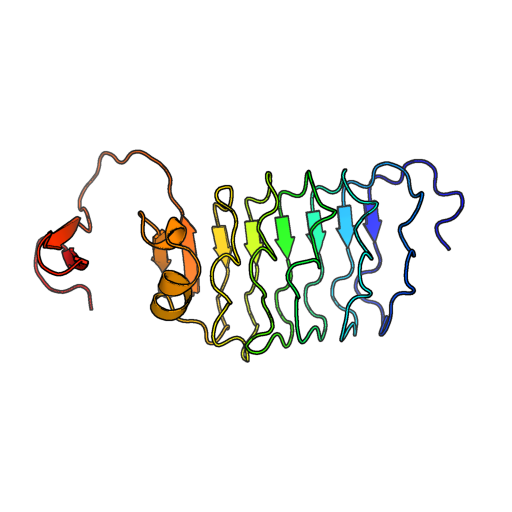 1; bounding box: 60×29×36 Å

pLDDT: mean 74.5, std 24.25, range [29.23, 98.75]

Secondary structure (DSSP, 8-state):
--TT--S-SEEE-TTS------TTTTTT-----EEE--SS--S---TTTTTT-TT--EEE--SS----B-TTTTTT-TT--EEE--SS---TT-B-TTTB--TT--EEE-TT-TT-----TT-B-TT--EEE-TTSS--HHHHHTT-GGGGTTEEEPTTSEEEE--S---SSS---EEEEETTTTEEEEEETTEE--